Protein 4M1A (pdb70)

Radius of gyration: 20.23 Å; Cα contacts (8 Å, |Δi|>4): 320; chains: 2; bounding box: 62×67×31 Å

Foldseek 3Di:
DEKEKELDDPVLQVVLCVCPLVVLCVLVVHHSVVYDYDYDDDWDDDPHGGDSAAIEMEAEEADDDVSSVVVVVVSSQVSVVVPDPGDYHYYYHHDDQVDDDPRHTD/DEKEKELDDQVLQVVLCVCVLVVLCVLVVHHSVVYDYDYDDDFDADPHGGDSAAIEMEAEEADDDVSSVVVVVVSSQVSVVVPDPGDYHYYYDHDDQVDDDPRDTD

Solvent-accessible surface area: 12709 Å² total

Structure (mmCIF, N/CA/C/O backbone):
data_4M1A
#
_entry.id   4M1A
#
_cell.length_a   90.283
_cell.length_b   90.283
_cell.length_c   37.099
_cell.angle_alpha   90.00
_cell.angle_beta   90.00
_cell.angle_gamma   120.00
#
_symmetry.space_group_name_H-M   'P 3'
#
loop_
_entity.id
_entity.type
_entity.pdbx_description
1 polymer 'Hypothetical protein'
2 water water
#
loop_
_atom_site.group_PDB
_atom_site.id
_atom_site.type_symbol
_atom_site.label_atom_id
_atom_site.label_alt_id
_atom_site.label_comp_id
_atom_site.label_asym_id
_atom_site.label_entity_id
_atom_site.label_seq_id
_atom_site.pdbx_PDB_ins_code
_atom_site.Cartn_x
_atom_site.Cartn_y
_atom_site.Cartn_z
_atom_site.occupancy
_atom_site.B_iso_or_equiv
_atom_site.auth_seq_id
_atom_site.auth_comp_id
_atom_site.auth_asym_id
_atom_site.auth_atom_id
_atom_site.pdbx_PDB_model_num
ATOM 9 N N . PRO A 1 2 ? 7.437 13.249 2.452 1.00 26.46 2 PRO A N 1
ATOM 10 C CA . PRO A 1 2 ? 7.464 11.799 2.664 1.00 23.87 2 PRO A CA 1
ATOM 11 C C . PRO A 1 2 ? 7.146 11.363 4.088 1.00 18.42 2 PRO A C 1
ATOM 12 O O . PRO A 1 2 ? 7.401 12.083 5.042 1.00 19.43 2 PRO A O 1
ATOM 16 N N . HIS A 1 3 ? 6.626 10.170 4.180 1.00 17.01 3 HIS A N 1
ATOM 17 C CA . HIS A 1 3 ? 6.212 9.589 5.460 1.00 16.65 3 HIS A CA 1
ATOM 18 C C . HIS A 1 3 ? 6.955 8.316 5.742 1.00 16.51 3 HIS A C 1
ATOM 19 O O . HIS A 1 3 ? 6.839 7.350 4.984 1.00 20.74 3 HIS A O 1
ATOM 26 N N . ILE A 1 4 ? 7.772 8.312 6.798 1.00 15.77 4 ILE A N 1
ATOM 27 C CA . ILE A 1 4 ? 8.644 7.179 7.081 1.00 14.09 4 ILE A CA 1
ATOM 28 C C . ILE A 1 4 ? 8.014 6.487 8.296 1.00 14.70 4 ILE A C 1
ATOM 29 O O . ILE A 1 4 ? 7.699 7.172 9.332 1.00 16.77 4 ILE A O 1
ATOM 34 N N . ARG A 1 5 ? 7.864 5.149 8.236 1.00 14.17 5 ARG A N 1
ATOM 35 C CA . ARG A 1 5 ? 7.377 4.372 9.329 1.00 15.71 5 ARG A CA 1
ATOM 36 C C . ARG A 1 5 ? 8.276 3.262 9.677 1.00 14.97 5 ARG A C 1
ATOM 37 O O . ARG A 1 5 ? 8.719 2.530 8.791 1.00 15.75 5 ARG A O 1
ATOM 45 N N . VAL A 1 6 ? 8.522 3.099 10.974 1.00 14.60 6 VAL A N 1
ATOM 46 C CA . VAL A 1 6 ? 9.447 2.088 11.444 1.00 13.48 6 VAL A CA 1
ATOM 47 C C . VAL A 1 6 ? 8.729 1.142 12.391 1.00 16.19 6 VAL A C 1
ATOM 48 O O . VAL A 1 6 ? 8.093 1.571 13.353 1.00 16.32 6 VAL A O 1
ATOM 52 N N . ARG A 1 7 ? 8.907 -0.149 12.157 1.00 13.82 7 ARG A N 1
ATOM 53 C CA . ARG A 1 7 ? 8.432 -1.179 13.045 1.00 16.27 7 ARG A CA 1
ATOM 54 C C . ARG A 1 7 ? 9.522 -2.139 13.345 1.00 18.82 7 ARG A C 1
ATOM 55 O O . ARG A 1 7 ? 10.545 -2.199 12.638 1.00 18.97 7 ARG A O 1
ATOM 63 N N . GLY A 1 8 ? 9.356 -2.888 14.417 1.00 19.38 8 GLY A N 1
ATOM 64 C CA . GLY A 1 8 ? 10.390 -3.859 14.809 1.00 21.65 8 GLY A CA 1
ATOM 65 C C . GLY A 1 8 ? 11.512 -3.287 15.692 1.00 25.00 8 GLY A C 1
ATOM 66 O O . GLY A 1 8 ? 12.437 -3.996 16.044 1.00 28.62 8 GLY A O 1
ATOM 67 N N . ALA A 1 9 ? 11.531 -2.001 15.966 1.00 22.02 9 ALA A N 1
ATOM 68 C CA . ALA A 1 9 ? 12.587 -1.378 16.771 1.00 21.77 9 ALA A CA 1
ATOM 69 C C . ALA A 1 9 ? 11.963 -0.778 17.982 1.00 23.51 9 ALA A C 1
ATOM 70 O O . ALA A 1 9 ? 10.831 -0.349 17.959 1.00 19.69 9 ALA A O 1
ATOM 72 N N . GLU A 1 10 ? 12.765 -0.589 19.026 1.00 22.18 10 GLU A N 1
ATOM 73 C CA . GLU A 1 10 ? 12.322 0.147 20.226 1.00 24.43 10 GLU A CA 1
ATOM 74 C C . GLU A 1 10 ? 11.966 1.566 19.897 1.00 20.85 10 GLU A C 1
ATOM 75 O O . GLU A 1 10 ? 12.654 2.222 19.118 1.00 19.06 10 GLU A O 1
ATOM 81 N N . LYS A 1 11 ? 10.901 2.072 20.536 1.00 20.33 11 LYS A N 1
ATOM 82 C CA . LYS A 1 11 ? 10.390 3.406 20.318 1.00 20.92 11 LYS A CA 1
ATOM 83 C C . LYS A 1 11 ? 11.462 4.478 20.497 1.00 22.49 11 LYS A C 1
ATOM 84 O O . LYS A 1 11 ? 11.561 5.430 19.711 1.00 18.39 11 LYS A O 1
ATOM 90 N N . GLU A 1 12 ? 12.249 4.353 21.562 1.00 20.47 12 GLU A N 1
ATOM 91 C CA . GLU A 1 12 ? 13.294 5.366 21.772 1.00 19.77 12 GLU A CA 1
ATOM 92 C C . GLU A 1 12 ? 14.367 5.359 20.695 1.00 18.73 12 GLU A C 1
ATOM 93 O O . GLU A 1 12 ? 14.889 6.462 20.414 1.00 21.43 12 GLU A O 1
ATOM 99 N N . LYS A 1 13 ? 14.678 4.178 20.144 1.00 18.58 13 LYS A N 1
ATOM 100 C CA . LYS A 1 13 ? 15.641 4.023 18.993 1.00 20.49 13 LYS A CA 1
ATOM 101 C C . LYS A 1 13 ? 15.099 4.697 17.722 1.00 20.46 13 LYS A C 1
ATOM 102 O O . LYS A 1 13 ? 15.856 5.394 16.992 1.00 16.43 13 LYS A O 1
ATOM 108 N N . VAL A 1 14 ? 13.770 4.592 17.510 1.00 17.83 14 VAL A N 1
ATOM 109 C CA . VAL A 1 14 ? 13.137 5.322 16.399 1.00 17.77 14 VAL A CA 1
ATOM 110 C C . VAL A 1 14 ? 13.256 6.835 16.594 1.00 16.68 14 VAL A C 1
ATOM 111 O O . VAL A 1 14 ? 13.586 7.661 15.669 1.00 15.62 14 VAL A O 1
ATOM 115 N N . ARG A 1 15 ? 12.991 7.285 17.836 1.00 18.72 15 ARG A N 1
ATOM 116 C CA . ARG A 1 15 ? 13.172 8.706 18.134 1.00 18.37 15 ARG A CA 1
ATOM 117 C C . ARG A 1 15 ? 14.609 9.154 17.796 1.00 19.87 15 ARG A C 1
ATOM 118 O O . ARG A 1 15 ? 14.803 10.168 17.083 1.00 19.31 15 ARG A O 1
ATOM 126 N N . ASP A 1 16 ? 15.593 8.396 18.284 1.00 20.09 16 ASP A N 1
ATOM 127 C CA . ASP A 1 16 ? 17.000 8.756 18.025 1.00 24.74 16 ASP A CA 1
ATOM 128 C C . ASP A 1 16 ? 17.422 8.735 16.532 1.00 25.42 16 ASP A C 1
ATOM 129 O O . ASP A 1 16 ? 18.220 9.516 16.088 1.00 20.20 16 ASP A O 1
ATOM 134 N N . PHE A 1 17 ? 16.908 7.771 15.800 1.00 20.57 17 PHE A N 1
ATOM 135 C CA . PHE A 1 17 ? 17.075 7.651 14.363 1.00 21.15 17 PHE A CA 1
ATOM 136 C C . PHE A 1 17 ? 16.688 8.925 13.686 1.00 18.39 17 PHE A C 1
ATOM 137 O O . PHE A 1 17 ? 17.285 9.291 12.696 1.00 20.97 17 PHE A O 1
ATOM 145 N N . THR A 1 18 ? 15.692 9.635 14.191 1.00 17.63 18 THR A N 1
ATOM 146 C CA . THR A 1 18 ? 15.207 10.818 13.535 1.00 17.67 18 THR A CA 1
ATOM 147 C C . THR A 1 18 ? 16.083 12.098 13.759 1.00 17.41 18 THR A C 1
ATOM 148 O O . THR A 1 18 ? 15.886 13.075 13.087 1.00 19.97 18 THR A O 1
ATOM 152 N N . ALA A 1 19 ? 17.040 12.008 14.652 1.00 20.34 19 ALA A N 1
ATOM 153 C CA . ALA A 1 19 ? 17.896 13.224 14.942 1.00 20.54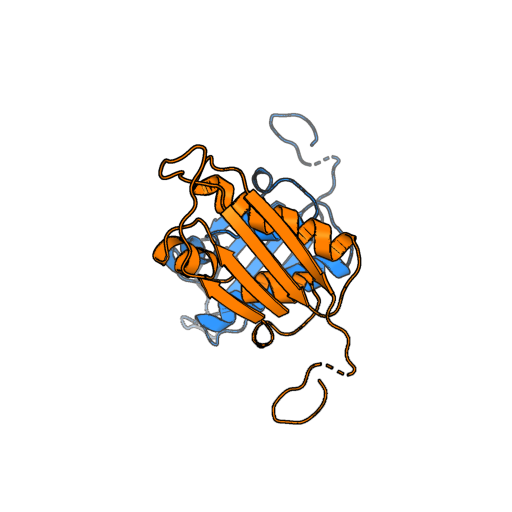 19 ALA A CA 1
ATOM 154 C C . ALA A 1 19 ? 18.632 13.583 13.669 1.00 18.84 19 ALA A C 1
ATOM 155 O O . ALA A 1 19 ? 19.410 12.786 13.159 1.00 19.98 19 ALA A O 1
ATOM 157 N N . GLY A 1 20 ? 18.380 14.779 13.172 1.00 20.52 20 GLY A N 1
ATOM 158 C CA . GLY A 1 20 ? 19.042 15.305 11.948 1.00 24.71 20 GLY A CA 1
ATOM 159 C C . GLY A 1 20 ? 18.539 14.711 10.636 1.00 22.95 20 GLY A C 1
ATOM 160 O O . GLY A 1 20 ? 19.026 15.069 9.546 1.00 20.57 20 GLY A O 1
ATOM 161 N N . LEU A 1 21 ? 17.586 13.757 10.730 1.00 18.14 21 LEU A N 1
ATOM 162 C CA . LEU A 1 21 ? 17.328 12.867 9.603 1.00 19.14 21 LEU A CA 1
ATOM 163 C C . LEU A 1 21 ? 16.605 13.590 8.489 1.00 18.04 21 LEU A C 1
ATOM 164 O O . LEU A 1 21 ? 16.906 13.369 7.298 1.00 18.38 21 LEU A O 1
ATOM 169 N N . ALA A 1 22 ? 15.692 14.464 8.825 1.00 21.22 22 ALA A N 1
ATOM 170 C CA . ALA A 1 22 ? 14.918 15.144 7.792 1.00 21.90 22 ALA A CA 1
ATOM 171 C C . ALA A 1 22 ? 15.811 16.093 6.982 1.00 25.21 22 ALA A C 1
ATOM 172 O O . ALA A 1 22 ? 15.556 16.270 5.826 1.00 20.44 22 ALA A O 1
ATOM 174 N N . ASP A 1 23 ? 16.824 16.724 7.625 1.00 24.89 23 ASP A N 1
ATOM 175 C CA . ASP A 1 23 ? 17.848 17.508 6.856 1.00 25.70 23 ASP A CA 1
ATOM 176 C C . ASP A 1 23 ? 18.500 16.656 5.823 1.00 22.17 23 ASP A C 1
ATOM 177 O O . ASP A 1 23 ? 18.614 17.031 4.650 1.00 21.26 23 ASP A O 1
ATOM 182 N N . GLU A 1 24 ? 19.035 15.505 6.221 1.00 21.07 24 GLU A N 1
ATOM 183 C CA . GLU A 1 24 ? 19.731 14.659 5.272 1.00 21.28 24 GLU A CA 1
ATOM 184 C C . GLU A 1 24 ? 18.829 14.158 4.205 1.00 21.80 24 GLU A C 1
ATOM 185 O O . GLU A 1 24 ? 19.133 14.105 3.008 1.00 20.50 24 GLU A O 1
ATOM 191 N N . LEU A 1 25 ? 17.607 13.798 4.630 1.00 19.90 25 LEU A N 1
ATOM 192 C CA . LEU A 1 25 ? 16.654 13.251 3.597 1.00 18.27 25 LEU A CA 1
ATOM 193 C C . LEU A 1 25 ? 16.220 14.298 2.582 1.00 16.50 25 LEU A C 1
ATOM 194 O O . LEU A 1 25 ? 16.102 13.977 1.383 1.00 19.89 25 LEU A O 1
ATOM 199 N N . GLY A 1 26 ? 15.965 15.477 3.075 1.00 18.76 26 GLY A N 1
ATOM 200 C CA . GLY A 1 26 ? 15.615 16.624 2.255 1.00 20.69 26 GLY A CA 1
ATOM 201 C C . GLY A 1 26 ? 16.674 16.918 1.214 1.00 20.18 26 GLY A C 1
ATOM 202 O O . GLY A 1 26 ? 16.370 17.243 0.037 1.00 20.69 26 GLY A O 1
ATOM 203 N N . ILE A 1 27 ? 17.937 16.774 1.621 1.00 24.04 27 ILE A N 1
ATOM 204 C CA . ILE A 1 27 ? 19.029 16.989 0.663 1.00 25.87 27 ILE A CA 1
ATOM 205 C C . ILE A 1 27 ? 19.043 15.906 -0.432 1.00 24.00 27 ILE A C 1
ATOM 206 O O . ILE A 1 27 ? 19.187 16.198 -1.641 1.00 25.65 27 ILE A O 1
ATOM 211 N N . ILE A 1 28 ? 18.914 14.631 -0.053 1.00 22.90 28 ILE A N 1
ATOM 212 C CA . ILE A 1 28 ? 18.933 13.526 -0.975 1.00 21.95 28 ILE A CA 1
ATOM 213 C C . ILE A 1 28 ? 17.687 13.580 -1.893 1.00 24.54 28 ILE A C 1
ATOM 214 O O . ILE A 1 28 ? 17.786 13.398 -3.100 1.00 26.30 28 ILE A O 1
ATOM 219 N N . ALA A 1 29 ? 16.512 13.798 -1.310 1.00 21.59 29 ALA A N 1
ATOM 220 C CA . ALA A 1 29 ? 15.255 13.820 -2.092 1.00 25.06 29 ALA A CA 1
ATOM 221 C C . ALA A 1 29 ? 14.977 15.150 -2.798 1.00 27.89 29 ALA A C 1
ATOM 222 O O . ALA A 1 29 ? 13.991 15.202 -3.584 1.00 31.29 29 ALA A O 1
ATOM 224 N N . GLU A 1 30 ? 15.795 16.176 -2.521 1.00 30.15 30 GLU A N 1
ATOM 225 C CA . GLU A 1 30 ? 15.611 17.556 -2.971 1.00 28.87 30 GLU A CA 1
ATOM 226 C C . GLU A 1 30 ? 14.251 18.144 -2.640 1.00 32.49 30 GLU A C 1
ATOM 227 O O . GLU A 1 30 ? 13.510 18.596 -3.515 1.00 29.17 30 GLU A O 1
ATOM 233 N N . CYS A 1 31 ? 13.928 18.146 -1.359 1.00 27.88 31 CYS A N 1
ATOM 234 C CA . CYS A 1 31 ? 12.739 18.795 -0.889 1.00 26.36 31 CYS A CA 1
ATOM 235 C C . CYS A 1 31 ? 12.954 19.291 0.504 1.00 24.58 31 CYS A C 1
ATOM 236 O O . CYS A 1 31 ? 13.935 18.923 1.156 1.00 28.97 31 CYS A O 1
ATOM 239 N N . PRO A 1 32 ? 12.059 20.137 1.001 1.00 25.24 32 PRO A N 1
ATOM 240 C CA . PRO A 1 32 ? 12.251 20.675 2.320 1.00 26.51 32 PRO A CA 1
ATOM 241 C C . PRO A 1 32 ? 12.263 19.601 3.435 1.00 26.22 32 PRO A C 1
ATOM 242 O O . PRO A 1 32 ? 11.473 18.655 3.331 1.00 24.95 32 PRO A O 1
ATOM 246 N N . ALA A 1 33 ? 13.104 19.773 4.469 1.00 24.31 33 ALA A N 1
ATOM 247 C CA . ALA A 1 33 ? 13.172 18.875 5.639 1.00 25.06 33 ALA A CA 1
ATOM 248 C C . ALA A 1 33 ? 11.793 18.760 6.310 1.00 27.54 33 ALA A C 1
ATOM 249 O O . ALA A 1 33 ? 11.364 17.673 6.702 1.00 20.67 33 ALA A O 1
ATOM 251 N N . ASP A 1 34 ? 11.063 19.856 6.319 1.00 24.73 34 ASP A N 1
ATOM 252 C CA . ASP A 1 34 ? 9.682 19.890 6.931 1.00 30.78 34 ASP A CA 1
ATOM 253 C C . ASP A 1 34 ? 8.663 19.038 6.237 1.00 26.10 34 ASP A C 1
ATOM 254 O O . ASP A 1 34 ? 7.608 18.835 6.763 1.00 26.20 34 ASP A O 1
ATOM 259 N N . TRP A 1 35 ? 8.950 18.534 5.046 1.00 23.68 35 TRP A N 1
ATOM 260 C CA . TRP A 1 35 ? 7.982 17.661 4.392 1.00 22.27 35 TRP A CA 1
ATOM 261 C C . TRP A 1 35 ? 8.043 16.200 4.906 1.00 24.48 35 TRP A C 1
ATOM 262 O O . TRP A 1 35 ? 7.276 15.377 4.452 1.00 22.24 35 TRP A O 1
ATOM 273 N N . PHE A 1 36 ? 8.956 15.892 5.809 1.00 21.09 36 PHE A N 1
ATOM 274 C CA . PHE A 1 36 ? 9.121 14.519 6.302 1.00 19.18 36 PHE A CA 1
ATOM 275 C C . PHE A 1 36 ? 8.397 14.327 7.587 1.00 20.51 36 PHE A C 1
ATOM 276 O O . PHE A 1 36 ? 8.481 15.203 8.484 1.00 19.42 36 PHE A O 1
ATOM 284 N N . THR A 1 37 ? 7.684 13.169 7.746 1.00 16.49 37 THR A N 1
ATOM 285 C CA . THR A 1 37 ? 7.202 12.711 9.033 1.00 17.13 37 THR A CA 1
ATOM 286 C C . THR A 1 37 ? 7.833 11.330 9.315 1.00 15.38 37 THR A C 1
ATOM 287 O O . THR A 1 37 ? 8.239 10.600 8.386 1.00 16.57 37 THR A O 1
ATOM 291 N N . PHE A 1 38 ? 7.945 11.010 10.592 1.00 14.32 38 PHE A N 1
ATOM 292 C CA . PHE A 1 38 ? 8.529 9.771 11.073 1.00 15.10 38 PHE A CA 1
ATOM 293 C C . PHE A 1 38 ? 7.633 9.208 12.150 1.00 15.20 38 PHE A C 1
ATOM 294 O O . PHE A 1 38 ? 7.243 9.958 13.106 1.00 16.16 38 PHE A O 1
ATOM 302 N N . GLU A 1 39 ? 7.386 7.911 12.061 1.00 15.48 39 GLU A N 1
ATOM 303 C CA . GLU A 1 39 ? 6.610 7.211 13.103 1.00 17.06 39 GLU A CA 1
ATOM 304 C C . GLU A 1 39 ? 7.248 5.947 13.550 1.00 17.04 39 GLU A C 1
ATOM 305 O O . GLU A 1 39 ? 7.796 5.179 12.738 1.00 19.23 39 GLU A O 1
ATOM 311 N N . TYR A 1 40 ? 7.126 5.666 14.821 1.00 16.82 40 TYR A N 1
ATOM 312 C CA . TYR A 1 40 ? 7.201 4.334 15.375 1.00 15.99 40 TYR A CA 1
ATOM 313 C C . TYR A 1 40 ? 5.795 3.712 15.235 1.00 15.10 40 TYR A C 1
ATOM 314 O O . TYR A 1 40 ? 4.810 4.354 15.628 1.00 17.40 40 TYR A O 1
ATOM 323 N N . VAL A 1 41 ? 5.714 2.507 14.715 1.00 15.68 41 VAL A N 1
ATOM 324 C CA . VAL A 1 41 ? 4.438 1.782 14.574 1.00 15.65 41 VAL A CA 1
ATOM 325 C C . VAL A 1 41 ? 4.430 0.646 15.616 1.00 15.13 41 VAL A C 1
ATOM 326 O O . VAL A 1 41 ? 5.365 -0.130 15.659 1.00 16.77 41 VAL A O 1
ATOM 330 N N . GLU A 1 42 ? 3.390 0.579 16.424 1.00 15.09 42 GLU A N 1
ATOM 331 C CA . GLU A 1 42 ? 3.278 -0.393 17.487 1.00 17.51 42 GLU A CA 1
ATOM 332 C C . GLU A 1 42 ? 2.774 -1.716 16.901 1.00 16.17 42 GLU A C 1
ATOM 333 O O . GLU A 1 42 ? 1.588 -1.887 16.469 1.00 15.47 42 GLU A O 1
ATOM 339 N N . THR A 1 43 ? 3.714 -2.626 16.869 1.00 17.21 43 THR A N 1
ATOM 340 C CA . THR A 1 43 ? 3.458 -3.998 16.387 1.00 17.92 43 THR A CA 1
ATOM 341 C C . THR A 1 43 ? 4.285 -4.988 17.178 1.00 17.88 43 THR A C 1
ATOM 342 O O . THR A 1 43 ? 5.266 -4.621 17.850 1.00 16.74 43 THR A O 1
ATOM 346 N N . THR A 1 44 ? 3.879 -6.239 17.100 1.00 15.34 44 THR A N 1
ATOM 347 C CA . THR A 1 44 ? 4.626 -7.375 17.714 1.00 17.69 44 THR A CA 1
ATOM 348 C C . THR A 1 44 ? 4.859 -8.465 16.686 1.00 16.77 44 THR A C 1
ATOM 349 O O . THR A 1 44 ? 3.890 -8.907 16.107 1.00 16.64 44 THR A O 1
ATOM 353 N N . PHE A 1 45 ? 6.124 -8.899 16.537 1.00 16.92 45 PHE A N 1
ATOM 354 C CA . PHE A 1 45 ? 6.504 -9.959 15.607 1.00 17.33 45 PHE A CA 1
ATOM 355 C C . PHE A 1 45 ? 6.364 -11.319 16.292 1.00 17.65 45 PHE A C 1
ATOM 356 O O . PHE A 1 45 ? 6.728 -11.481 17.531 1.00 18.05 45 PHE A O 1
ATOM 364 N N . PHE A 1 46 ? 5.899 -12.306 15.522 1.00 17.74 46 PHE A N 1
ATOM 365 C CA . PHE A 1 46 ? 5.826 -13.697 16.014 1.00 18.09 46 PHE A CA 1
ATOM 366 C C . PHE A 1 46 ? 6.345 -14.598 14.918 1.00 20.06 46 PHE A C 1
ATOM 367 O O . PHE A 1 46 ? 6.222 -14.304 13.729 1.00 20.13 46 PHE A O 1
ATOM 375 N N . PHE A 1 47 ? 6.840 -15.773 15.332 1.00 19.34 47 PHE A N 1
ATOM 376 C CA . PHE A 1 47 ? 7.337 -16.752 14.355 1.00 19.07 47 PHE A CA 1
ATOM 377 C C . PHE A 1 47 ? 7.215 -18.123 14.960 1.00 21.39 47 PHE A C 1
ATOM 378 O O . PHE A 1 47 ? 7.605 -18.305 16.099 1.00 20.24 47 PHE A O 1
ATOM 386 N N . ASP A 1 48 ? 6.548 -19.017 14.241 1.00 24.18 48 ASP A N 1
ATOM 387 C CA . ASP A 1 48 ? 6.345 -20.446 14.724 1.00 23.13 48 ASP A CA 1
ATOM 388 C C . ASP A 1 48 ? 5.800 -20.543 16.121 1.00 27.09 48 ASP A C 1
ATOM 389 O O . ASP A 1 48 ? 6.282 -21.367 16.928 1.00 31.33 48 ASP A O 1
ATOM 394 N N . GLY A 1 49 ? 4.799 -19.723 16.451 1.00 22.11 49 GLY A N 1
ATOM 395 C CA . GLY A 1 49 ? 4.125 -19.804 17.715 1.00 27.39 49 GLY A CA 1
ATOM 396 C C . GLY A 1 49 ? 4.801 -19.103 18.922 1.00 26.54 49 GLY A C 1
ATOM 397 O O . GLY A 1 49 ? 4.325 -19.222 20.042 1.00 24.10 49 GLY A O 1
ATOM 398 N N . LYS A 1 50 ? 5.871 -18.400 18.679 1.00 24.15 50 LYS A N 1
ATOM 399 C CA . LYS A 1 50 ? 6.609 -17.689 19.688 1.00 27.44 50 LYS A CA 1
ATOM 400 C C . LYS A 1 50 ? 6.847 -16.211 19.289 1.00 25.79 50 LYS A C 1
ATOM 401 O O . LYS A 1 50 ? 6.948 -15.831 18.129 1.00 25.26 50 LYS A O 1
ATOM 407 N N . GLU A 1 51 ? 7.078 -15.420 20.316 1.00 28.48 51 GLU A N 1
ATOM 408 C CA . GLU A 1 51 ? 7.614 -14.086 20.157 1.00 35.49 51 GLU A CA 1
ATOM 409 C C . GLU A 1 51 ? 8.918 -14.089 19.407 1.00 36.80 51 GLU A C 1
ATOM 410 O O . GLU A 1 51 ? 9.773 -14.918 19.629 1.00 34.20 51 GLU A O 1
ATOM 416 N N . ASP A 1 52 ? 9.052 -13.184 18.445 1.00 30.40 52 ASP A N 1
ATOM 417 C CA . ASP A 1 52 ? 10.221 -13.109 17.628 1.00 30.67 52 ASP A CA 1
ATOM 418 C C . ASP A 1 52 ? 10.725 -11.686 17.646 1.00 30.76 52 ASP A C 1
ATOM 419 O O . ASP A 1 52 ? 9.968 -10.750 17.809 1.00 29.94 52 ASP A O 1
ATOM 424 N N . ASP A 1 53 ? 12.023 -11.533 17.503 1.00 30.64 53 ASP A N 1
ATOM 425 C CA . ASP A 1 53 ? 12.681 -10.248 17.443 1.00 37.82 53 ASP A CA 1
ATOM 426 C C . ASP A 1 53 ? 12.326 -9.546 16.102 1.00 39.86 53 ASP A C 1
ATOM 427 O O . ASP A 1 53 ? 12.456 -8.315 15.958 1.00 45.74 53 ASP A O 1
ATOM 432 N N . GLY A 1 54 ? 11.833 -10.328 15.126 1.00 38.18 54 GLY A N 1
ATOM 433 C CA . GLY A 1 54 ? 11.431 -9.799 13.835 1.00 38.18 54 GLY A CA 1
ATOM 434 C C . GLY A 1 54 ? 12.672 -9.155 13.169 1.00 46.54 54 GLY A C 1
ATOM 435 O O . GLY A 1 54 ? 13.828 -9.640 13.311 1.00 46.39 54 GLY A O 1
ATOM 436 N N . LEU A 1 55 ? 12.456 -8.033 12.480 1.00 37.41 55 LEU A N 1
ATOM 437 C CA . LEU A 1 55 ? 13.565 -7.330 11.868 1.00 30.12 55 LEU A CA 1
ATOM 438 C C . LEU A 1 55 ? 13.265 -5.854 12.067 1.00 28.96 55 LEU A C 1
ATOM 439 O O . LEU A 1 55 ? 12.217 -5.550 12.589 1.00 28.80 55 LEU A O 1
ATOM 444 N N . VAL A 1 56 ? 14.086 -4.944 11.565 1.00 20.18 56 VAL A N 1
ATOM 445 C CA . VAL A 1 56 ? 13.709 -3.523 11.534 1.00 18.34 56 VAL A CA 1
ATOM 446 C C . VAL A 1 56 ? 13.123 -3.324 10.132 1.00 17.40 56 VAL A C 1
ATOM 447 O O . VAL A 1 56 ? 13.772 -3.661 9.129 1.00 20.78 56 VAL A O 1
ATOM 451 N N . PHE A 1 57 ? 11.841 -2.984 10.077 1.00 18.09 57 PHE A N 1
ATOM 452 C CA . PHE A 1 57 ? 11.119 -2.832 8.806 1.00 17.43 57 PHE A CA 1
ATOM 453 C C . PHE A 1 57 ? 10.649 -1.374 8.635 1.00 15.43 57 PHE A C 1
ATOM 454 O O . PHE A 1 57 ? 9.896 -0.849 9.464 1.00 16.83 57 PHE A O 1
ATOM 462 N N . ILE A 1 58 ? 11.116 -0.739 7.562 1.00 14.37 58 ILE A N 1
ATOM 463 C CA . ILE A 1 58 ? 10.922 0.639 7.303 1.00 14.53 58 ILE A CA 1
ATOM 464 C C . ILE A 1 58 ? 10.150 0.830 6.034 1.00 15.47 58 ILE A C 1
ATOM 465 O O . ILE A 1 58 ? 10.526 0.276 4.957 1.00 16.69 58 ILE A O 1
ATOM 470 N N . GLU A 1 59 ? 9.033 1.572 6.143 1.00 14.65 59 GLU A N 1
ATOM 471 C CA . GLU A 1 59 ? 8.248 1.954 4.953 1.00 15.67 59 GLU A CA 1
ATOM 472 C C . GLU A 1 59 ? 8.488 3.418 4.668 1.00 15.72 59 GLU A C 1
ATOM 473 O O . GLU A 1 59 ? 8.540 4.223 5.613 1.00 16.37 59 GLU A O 1
ATOM 479 N N . VAL A 1 60 ? 8.659 3.785 3.397 1.00 14.51 60 VAL A N 1
ATOM 480 C CA . VAL A 1 60 ? 8.787 5.158 2.973 1.00 15.87 60 VAL A CA 1
ATOM 481 C C . VAL A 1 60 ? 7.621 5.406 2.013 1.00 16.46 60 VAL A C 1
ATOM 482 O O . VAL A 1 60 ? 7.594 4.847 0.898 1.00 19.06 60 VAL A O 1
ATOM 486 N N . LEU A 1 61 ? 6.709 6.247 2.419 1.00 15.60 61 LEU A N 1
ATOM 487 C CA . LEU A 1 61 ? 5.590 6.682 1.547 1.00 17.01 61 LEU A CA 1
ATOM 488 C C . LEU A 1 61 ? 5.936 8.009 0.951 1.00 18.27 61 LEU A C 1
ATOM 489 O O . LEU A 1 61 ? 6.102 9.016 1.664 1.00 18.87 61 LEU A O 1
ATOM 494 N N . TRP A 1 62 ? 6.052 8.066 -0.395 1.00 19.15 62 TRP A N 1
ATOM 495 C CA . TRP A 1 62 ? 6.458 9.296 -1.040 1.00 20.53 62 TRP A CA 1
ATOM 496 C C . TRP A 1 62 ? 5.999 9.359 -2.488 1.00 21.55 62 TRP A C 1
ATOM 497 O O . TRP A 1 62 ? 5.564 8.323 -3.062 1.00 22.64 62 TRP A O 1
ATOM 508 N N . PHE A 1 63 ? 6.107 10.552 -3.054 1.00 24.87 63 PHE A N 1
ATOM 509 C CA . PHE A 1 63 ? 6.036 10.724 -4.520 1.00 26.83 63 PHE A CA 1
ATOM 510 C C . PHE A 1 63 ? 7.379 10.177 -5.063 1.00 28.35 63 PHE A C 1
ATOM 511 O O . PHE A 1 63 ? 8.448 10.607 -4.659 1.00 26.68 63 PHE A O 1
ATOM 519 N N . ASP A 1 64 ? 7.290 9.205 -5.944 1.00 28.51 64 ASP A N 1
ATOM 520 C CA . ASP A 1 64 ? 8.464 8.423 -6.265 1.00 35.45 64 ASP A CA 1
ATOM 521 C C . ASP A 1 64 ? 9.509 9.280 -6.916 1.00 39.40 64 ASP A C 1
ATOM 522 O O . ASP A 1 64 ? 9.197 10.247 -7.587 1.00 32.08 64 ASP A O 1
ATOM 527 N N . ARG A 1 65 ? 10.741 8.918 -6.653 1.00 39.93 65 ARG A N 1
ATOM 528 C CA . ARG A 1 65 ? 11.901 9.567 -7.222 1.00 46.77 65 ARG A CA 1
ATOM 529 C C . ARG A 1 65 ? 12.717 8.467 -7.839 1.00 37.91 65 ARG A C 1
ATOM 530 O O . ARG A 1 65 ? 12.375 7.291 -7.735 1.00 51.22 65 ARG A O 1
ATOM 538 N N . ASP A 1 66 ? 13.804 8.810 -8.452 1.00 37.71 66 ASP A N 1
ATOM 539 C CA . ASP A 1 66 ? 14.492 7.809 -9.159 1.00 37.65 66 ASP A CA 1
ATOM 540 C C . ASP A 1 66 ? 15.202 6.949 -8.188 1.00 36.34 66 ASP A C 1
ATOM 541 O O . ASP A 1 66 ? 15.209 7.254 -6.944 1.00 29.41 66 ASP A O 1
ATOM 546 N N . SER A 1 67 ? 15.752 5.891 -8.768 1.00 26.35 67 SER A N 1
ATOM 547 C CA . SER A 1 67 ? 16.414 4.860 -8.091 1.00 28.22 67 SER A CA 1
ATOM 548 C C . SER A 1 67 ? 17.634 5.449 -7.376 1.00 25.75 67 SER A C 1
ATOM 549 O O . SER A 1 67 ? 18.070 4.866 -6.418 1.00 26.03 67 SER A O 1
ATOM 552 N N . GLU A 1 68 ? 18.230 6.535 -7.893 1.00 28.86 68 GLU A N 1
ATOM 553 C CA . GLU A 1 68 ? 19.476 7.010 -7.257 1.00 27.88 68 GLU A CA 1
ATOM 554 C C . GLU A 1 68 ? 19.097 7.546 -5.853 1.00 26.75 68 GLU A C 1
ATOM 555 O O . GLU A 1 68 ? 19.816 7.221 -4.891 1.00 22.50 68 GLU A O 1
ATOM 561 N N . ALA A 1 69 ? 18.010 8.338 -5.763 1.00 22.96 69 ALA A N 1
ATOM 562 C CA . ALA A 1 69 ? 17.576 8.854 -4.469 1.00 26.46 69 ALA A CA 1
ATOM 563 C C . ALA A 1 69 ? 17.167 7.684 -3.531 1.00 25.43 69 ALA A C 1
ATOM 564 O O . ALA A 1 69 ? 17.441 7.690 -2.337 1.00 21.49 69 ALA A O 1
ATOM 566 N N . ARG A 1 70 ? 16.494 6.697 -4.086 1.00 22.60 70 ARG A N 1
ATOM 567 C CA . ARG A 1 70 ? 16.010 5.546 -3.377 1.00 22.58 70 ARG A CA 1
ATOM 568 C C . ARG A 1 70 ? 17.104 4.699 -2.848 1.00 24.61 70 ARG A C 1
ATOM 569 O O . ARG A 1 70 ? 17.100 4.313 -1.650 1.00 21.34 70 ARG A O 1
ATOM 577 N N . ASP A 1 71 ? 18.106 4.409 -3.689 1.00 21.47 71 ASP A N 1
ATOM 578 C CA . ASP A 1 71 ? 19.220 3.677 -3.287 1.00 21.21 71 ASP A CA 1
ATOM 579 C C . ASP A 1 71 ? 19.993 4.415 -2.121 1.00 17.29 71 ASP A C 1
ATOM 580 O O . ASP A 1 71 ? 20.462 3.742 -1.186 1.00 19.85 71 ASP A O 1
ATOM 585 N N . LYS A 1 72 ? 20.106 5.708 -2.209 1.00 17.00 72 LYS A N 1
ATOM 586 C CA . LYS A 1 72 ? 20.894 6.492 -1.212 1.00 18.12 72 LYS A CA 1
ATOM 587 C C . LYS A 1 72 ? 20.140 6.488 0.119 1.00 20.26 72 LYS A C 1
ATOM 588 O O . LYS A 1 72 ? 20.759 6.348 1.182 1.00 18.14 72 LYS A O 1
ATOM 594 N N . ILE A 1 73 ? 18.821 6.624 0.068 1.00 18.00 73 ILE A N 1
ATOM 595 C CA . ILE A 1 73 ? 18.010 6.545 1.315 1.00 18.80 73 ILE A CA 1
ATOM 596 C C . ILE A 1 73 ? 18.089 5.200 1.914 1.00 16.91 73 ILE A C 1
ATOM 597 O O . ILE A 1 73 ? 18.306 5.052 3.131 1.00 16.93 73 ILE A O 1
ATOM 602 N N . ALA A 1 74 ? 17.979 4.148 1.097 1.00 17.51 74 ALA A N 1
ATOM 603 C CA . ALA A 1 74 ? 18.175 2.844 1.627 1.00 17.53 74 ALA A CA 1
ATOM 604 C C . ALA A 1 74 ? 19.544 2.624 2.299 1.00 21.24 74 ALA A C 1
ATOM 605 O O . ALA A 1 74 ? 19.645 1.940 3.340 1.00 20.33 74 ALA A O 1
ATOM 607 N N . ALA A 1 75 ? 20.606 3.111 1.650 1.00 20.65 75 ALA A N 1
ATOM 608 C CA . ALA A 1 75 ? 21.952 2.941 2.222 1.00 22.60 75 ALA A CA 1
ATOM 609 C C . ALA A 1 75 ? 22.064 3.665 3.562 1.00 17.82 75 ALA A C 1
ATOM 610 O O . ALA A 1 75 ? 22.605 3.125 4.518 1.00 19.14 75 ALA A O 1
ATOM 612 N N . LEU A 1 76 ? 21.550 4.875 3.616 1.00 17.30 76 LEU A N 1
ATOM 613 C CA . LEU A 1 76 ?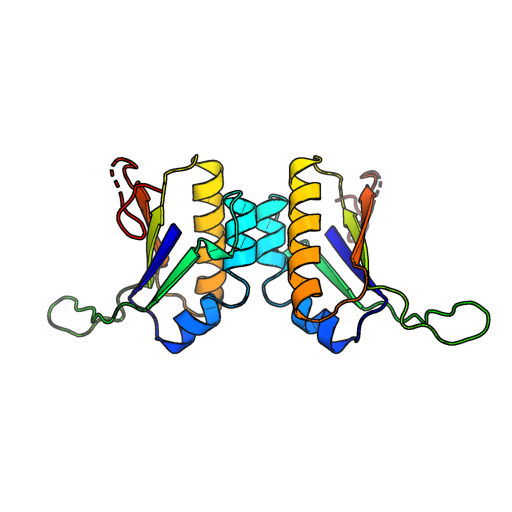 21.595 5.736 4.799 1.00 17.98 76 LEU A CA 1
ATOM 614 C C . LEU A 1 76 ? 20.858 5.045 5.969 1.00 20.42 76 LEU A C 1
ATOM 615 O O . LEU A 1 76 ? 21.374 4.899 7.061 1.00 19.05 76 LEU A O 1
ATOM 620 N N . PHE A 1 77 ? 19.642 4.587 5.680 1.00 18.15 77 PHE A N 1
ATOM 621 C CA . PHE A 1 77 ? 18.853 3.948 6.730 1.00 18.12 77 PHE A CA 1
ATOM 622 C C . PHE A 1 77 ? 19.528 2.696 7.238 1.00 16.57 77 PHE A C 1
ATOM 623 O O . PHE A 1 77 ? 19.553 2.451 8.471 1.00 18.22 77 PHE A O 1
ATOM 631 N N . THR A 1 78 ? 20.103 1.897 6.351 1.00 17.37 78 THR A N 1
ATOM 632 C CA . THR A 1 78 ? 20.710 0.660 6.689 1.00 18.69 78 THR A CA 1
ATOM 633 C C . THR A 1 78 ? 21.940 0.884 7.528 1.00 19.54 78 THR A C 1
ATOM 634 O O . THR A 1 78 ? 22.082 0.278 8.570 1.00 19.24 78 THR A O 1
ATOM 638 N N . GLU A 1 79 ? 22.753 1.817 7.094 1.00 21.49 79 GLU A N 1
ATOM 639 C CA . GLU A 1 79 ? 23.982 2.192 7.857 1.00 22.52 79 GLU A CA 1
ATOM 640 C C . GLU A 1 79 ? 23.677 2.694 9.258 1.00 21.45 79 GLU A C 1
ATOM 641 O O . GLU A 1 79 ? 24.341 2.272 10.219 1.00 22.97 79 GLU A O 1
ATOM 647 N N . ARG A 1 80 ? 22.682 3.544 9.414 1.00 19.37 80 ARG A N 1
ATOM 648 C CA . ARG A 1 80 ? 22.288 4.051 10.689 1.00 18.94 80 ARG A CA 1
ATOM 649 C C . ARG A 1 80 ? 21.780 2.962 11.635 1.00 25.56 80 ARG A C 1
ATOM 650 O O . ARG A 1 80 ? 22.221 2.891 12.819 1.00 22.08 80 ARG A O 1
ATOM 658 N N . TRP A 1 81 ? 20.859 2.085 11.154 1.00 20.10 81 TRP A N 1
ATOM 659 C CA . TRP A 1 81 ? 20.363 0.995 12.014 1.00 20.44 81 TRP A CA 1
ATOM 660 C C . TRP A 1 81 ? 21.423 -0.060 12.348 1.00 20.21 81 TRP A C 1
ATOM 661 O O . TRP A 1 81 ? 21.466 -0.570 13.484 1.00 23.65 81 TRP A O 1
ATOM 672 N N . LYS A 1 82 ? 22.322 -0.336 11.424 1.00 24.03 82 LYS A N 1
ATOM 673 C CA . LYS A 1 82 ? 23.369 -1.322 11.658 1.00 26.36 82 LYS A CA 1
ATOM 674 C C . LYS A 1 82 ? 24.348 -0.935 12.742 1.00 30.35 82 LYS A C 1
ATOM 675 O O . LYS A 1 82 ? 25.007 -1.814 13.311 1.00 32.83 82 LYS A O 1
ATOM 681 N N . LYS A 1 83 ? 24.375 0.327 13.092 1.00 24.18 83 LYS A N 1
ATOM 682 C CA . LYS A 1 83 ? 25.158 0.797 14.236 1.00 31.44 83 LYS A CA 1
ATOM 683 C C . LYS A 1 83 ? 24.629 0.315 15.568 1.00 41.15 83 LYS A C 1
ATOM 684 O O . LYS A 1 83 ? 25.442 0.144 16.491 1.00 34.51 83 LYS A O 1
ATOM 690 N N . ILE A 1 84 ? 23.292 0.104 15.642 1.00 37.63 84 ILE A N 1
ATOM 691 C CA . ILE A 1 84 ? 22.522 -0.286 16.874 1.00 44.82 84 ILE A CA 1
ATOM 692 C C . ILE A 1 84 ? 22.129 -1.781 16.925 1.00 42.93 84 ILE A C 1
ATOM 693 O O . ILE A 1 84 ? 22.000 -2.366 18.001 1.00 42.20 84 ILE A O 1
ATOM 698 N N . THR A 1 85 ? 21.930 -2.435 15.780 1.00 36.33 85 THR A N 1
ATOM 699 C CA . THR A 1 85 ? 21.353 -3.785 15.816 1.00 32.41 85 THR A CA 1
ATOM 700 C C . THR A 1 85 ? 22.011 -4.591 14.764 1.00 36.06 85 THR A C 1
ATOM 701 O O . THR A 1 85 ? 22.503 -4.036 13.750 1.00 33.83 85 THR A O 1
ATOM 705 N N . ASP A 1 86 ? 22.012 -5.913 14.974 1.00 31.75 86 ASP A N 1
ATOM 706 C CA . ASP A 1 86 ? 22.401 -6.847 13.918 1.00 38.02 86 ASP A CA 1
ATOM 707 C C . ASP A 1 86 ? 21.158 -7.443 13.288 1.00 33.05 86 ASP A C 1
ATOM 708 O O . ASP A 1 86 ? 21.258 -8.266 12.405 1.00 35.73 86 ASP A O 1
ATOM 713 N N . LYS A 1 87 ? 19.985 -7.027 13.732 1.00 33.36 87 LYS A N 1
ATOM 714 C CA . LYS A 1 87 ? 18.760 -7.429 12.993 1.00 31.19 87 LYS A CA 1
ATOM 715 C C . LYS A 1 87 ? 18.820 -7.025 11.527 1.00 26.77 87 LYS A C 1
ATOM 716 O O . LYS A 1 87 ? 19.406 -5.999 11.196 1.00 27.76 87 LYS A O 1
ATOM 722 N N . ILE A 1 88 ? 18.132 -7.771 10.672 1.00 23.33 88 ILE A N 1
ATOM 723 C CA . ILE A 1 88 ? 17.993 -7.446 9.277 1.00 24.40 88 ILE A CA 1
ATOM 724 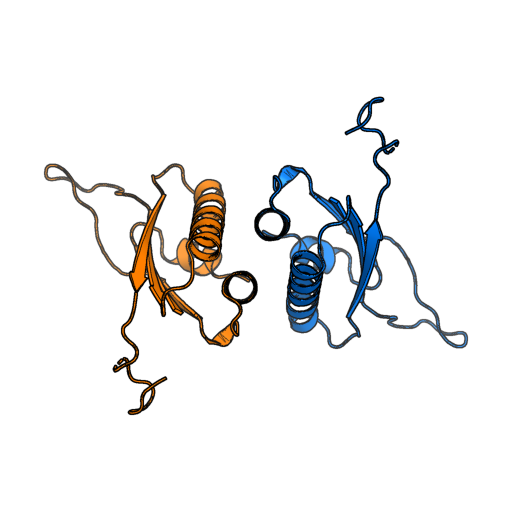C C . ILE A 1 88 ? 17.239 -6.063 9.218 1.00 24.84 88 ILE A C 1
ATOM 725 O O . ILE A 1 88 ? 16.358 -5.772 10.064 1.00 22.74 88 ILE A O 1
ATOM 730 N N . VAL A 1 89 ? 17.667 -5.209 8.296 1.00 20.80 89 VAL A N 1
ATOM 731 C CA . VAL A 1 89 ? 17.003 -3.942 8.055 1.00 22.34 89 VAL A CA 1
ATOM 732 C C . VAL A 1 89 ? 16.354 -4.028 6.696 1.00 21.46 89 VAL A C 1
ATOM 733 O O . VAL A 1 89 ? 17.045 -4.235 5.681 1.00 20.60 89 VAL A O 1
ATOM 737 N N . THR A 1 90 ? 15.023 -3.996 6.671 1.00 18.19 90 THR A N 1
ATOM 738 C CA . THR A 1 90 ? 14.246 -4.092 5.434 1.00 18.80 90 THR A CA 1
ATOM 739 C C . THR A 1 90 ? 13.528 -2.780 5.165 1.00 17.82 90 THR A C 1
ATOM 740 O O . THR A 1 90 ? 13.001 -2.156 6.117 1.00 17.68 90 THR A O 1
ATOM 744 N N . ILE A 1 91 ? 13.578 -2.304 3.904 1.00 17.54 91 ILE A N 1
ATOM 745 C CA . ILE A 1 91 ? 13.038 -1.027 3.509 1.00 16.55 91 ILE A CA 1
ATOM 746 C C . ILE A 1 91 ? 12.168 -1.159 2.277 1.00 18.10 91 ILE A C 1
ATOM 747 O O . ILE A 1 91 ? 12.607 -1.798 1.279 1.00 17.88 91 ILE A O 1
ATOM 752 N N . VAL A 1 92 ? 10.919 -0.681 2.350 1.00 16.58 92 VAL A N 1
ATOM 753 C CA . VAL A 1 92 ? 10.054 -0.710 1.216 1.00 19.49 92 VAL A CA 1
ATOM 754 C C . VAL A 1 92 ? 9.640 0.693 0.854 1.00 18.31 92 VAL A C 1
ATOM 755 O O . VAL A 1 92 ? 9.178 1.431 1.721 1.00 20.74 92 VAL A O 1
ATOM 759 N N . PHE A 1 93 ? 9.755 1.067 -0.415 1.00 18.19 93 PHE A N 1
ATOM 760 C CA . PHE A 1 93 ? 9.276 2.352 -0.876 1.00 15.51 93 PHE A CA 1
ATOM 761 C C . PHE A 1 93 ? 7.869 2.172 -1.509 1.00 19.19 93 PHE A C 1
ATOM 762 O O . PHE A 1 93 ? 7.690 1.289 -2.353 1.00 20.50 93 PHE A O 1
ATOM 770 N N . ASN A 1 94 ? 6.941 3.045 -1.126 1.00 18.73 94 ASN A N 1
ATOM 771 C CA . ASN A 1 94 ? 5.508 2.994 -1.589 1.00 22.46 94 ASN A CA 1
ATOM 772 C C . ASN A 1 94 ? 5.195 4.309 -2.295 1.00 20.99 94 ASN A C 1
ATOM 773 O O . ASN A 1 94 ? 5.162 5.353 -1.687 1.00 21.79 94 ASN A O 1
ATOM 778 N N . PRO A 1 95 ? 5.018 4.275 -3.612 1.00 24.19 95 PRO A N 1
ATOM 779 C CA . PRO A 1 95 ? 4.806 5.475 -4.421 1.00 25.71 95 PRO A CA 1
ATOM 780 C C . PRO A 1 95 ? 3.354 5.924 -4.199 1.00 29.07 95 PRO A C 1
ATOM 781 O O . PRO A 1 95 ? 2.454 5.105 -4.223 1.00 34.52 95 PRO A O 1
ATOM 785 N N . LEU A 1 96 ? 3.195 7.186 -3.936 1.00 25.87 96 LEU A N 1
ATOM 78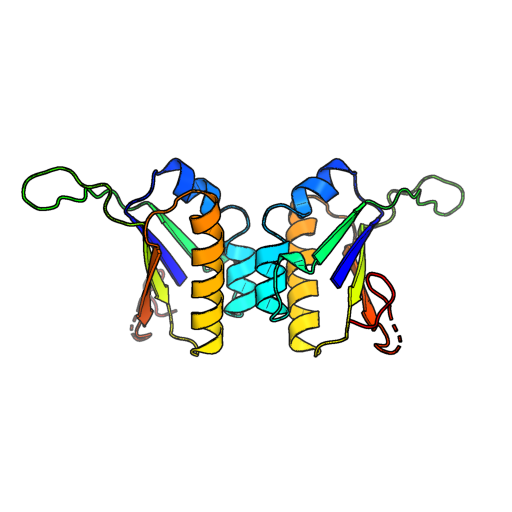6 C CA . LEU A 1 96 ? 1.903 7.807 -3.737 1.00 31.57 96 LEU A CA 1
ATOM 787 C C . LEU A 1 96 ? 1.483 8.327 -5.071 1.00 27.42 96 LEU A C 1
ATOM 788 O O . LEU A 1 96 ? 2.288 8.726 -5.851 1.00 30.99 96 LEU A O 1
ATOM 793 N N . ILE A 1 97 ? 0.188 8.430 -5.258 1.00 28.83 97 ILE A N 1
ATOM 794 C CA . ILE A 1 97 ? -0.399 8.937 -6.473 1.00 25.96 97 ILE A CA 1
ATOM 795 C C . ILE A 1 97 ? -0.966 10.310 -6.151 1.00 27.65 97 ILE A C 1
ATOM 796 O O . ILE A 1 97 ? -1.788 10.418 -5.232 1.00 23.86 97 ILE A O 1
ATOM 801 N N . GLU A 1 98 ? -0.581 11.359 -6.905 1.00 27.84 98 GLU A N 1
ATOM 802 C CA . GLU A 1 98 ? -0.878 12.752 -6.538 1.00 30.17 98 GLU A CA 1
ATOM 803 C C . GLU A 1 98 ? -2.389 13.015 -6.418 1.00 26.52 98 GLU A C 1
ATOM 804 O O . GLU A 1 98 ? -2.824 13.723 -5.485 1.00 26.94 98 GLU A O 1
ATOM 810 N N . ASN A 1 99 ? -3.187 12.428 -7.310 1.00 26.81 99 ASN A N 1
ATOM 811 C CA . ASN A 1 99 ? -4.602 12.679 -7.239 1.00 29.02 99 ASN A CA 1
ATOM 812 C C . ASN A 1 99 ? -5.285 11.831 -6.166 1.00 28.33 99 ASN A C 1
ATOM 813 O O . ASN A 1 99 ? -6.486 11.926 -5.985 1.00 29.19 99 ASN A O 1
ATOM 826 N N . TYR A 1 101 ? -3.910 11.854 -2.931 1.00 18.10 101 TYR A N 1
ATOM 827 C CA . TYR A 1 101 ? -3.281 12.367 -1.778 1.00 19.90 101 TYR A CA 1
ATOM 828 C C . TYR A 1 101 ? -3.717 13.803 -1.493 1.00 21.93 101 TYR A C 1
ATOM 829 O O . TYR A 1 101 ? -3.616 14.675 -2.356 1.00 24.98 101 TYR A O 1
ATOM 838 N N . TYR A 1 102 ? -4.234 14.032 -0.299 1.00 17.82 102 TYR A N 1
ATOM 839 C CA . TYR A 1 102 ? -4.764 15.346 0.121 1.00 19.07 102 TYR A CA 1
ATOM 840 C C . TYR A 1 102 ? -4.101 15.871 1.331 1.00 20.79 102 TYR A C 1
ATOM 841 O O . TYR A 1 102 ? -3.863 15.107 2.268 1.00 18.96 102 TYR A O 1
ATOM 850 N N . GLU A 1 103 ? -3.812 17.185 1.373 1.00 19.26 103 GLU A N 1
ATOM 851 C CA . GLU A 1 103 ? -3.325 17.838 2.550 1.00 22.36 103 GLU A CA 1
ATOM 852 C C . GLU A 1 103 ? -4.216 19.005 2.769 1.00 28.65 103 GLU A C 1
ATOM 853 O O . GLU A 1 103 ? -4.421 19.855 1.865 1.00 26.60 103 GLU A O 1
ATOM 859 N N . ASP A 1 104 ? -4.795 19.015 3.956 1.00 26.48 104 ASP A N 1
ATOM 860 C CA . ASP A 1 104 ? -5.842 19.969 4.293 1.00 32.65 104 ASP A CA 1
ATOM 861 C C . ASP A 1 104 ? -6.908 20.147 3.205 1.00 32.72 104 ASP A C 1
ATOM 862 O O . ASP A 1 104 ? -7.307 21.252 2.913 1.00 34.99 104 ASP A O 1
ATOM 867 N N . GLY A 1 105 ? -7.378 19.048 2.635 1.00 26.61 105 GLY A N 1
ATOM 868 C CA . GLY A 1 105 ? -8.506 19.007 1.737 1.00 29.24 105 GLY A CA 1
ATOM 869 C C . GLY A 1 105 ? -8.240 19.284 0.266 1.00 29.74 105 GLY A C 1
ATOM 870 O O . GLY A 1 105 ? -9.112 19.138 -0.568 1.00 34.09 105 GLY A O 1
ATOM 871 N N . VAL A 1 106 ? -6.991 19.558 -0.059 1.00 29.44 106 VAL A N 1
ATOM 872 C CA . VAL A 1 106 ? -6.608 19.736 -1.439 1.00 33.43 106 VAL A CA 1
ATOM 873 C C . VAL A 1 106 ? -5.414 18.862 -1.808 1.00 32.38 106 VAL A C 1
ATOM 874 O O . VAL A 1 106 ? -4.659 18.449 -0.969 1.00 30.99 106 VAL A O 1
ATOM 878 N N . HIS A 1 107 ? -5.216 18.598 -3.071 1.00 32.25 107 HIS A N 1
ATOM 879 C CA . HIS A 1 107 ? -3.958 17.958 -3.482 1.00 36.88 107 HIS A CA 1
ATOM 880 C C . HIS A 1 107 ? -2.695 18.719 -3.132 1.00 41.42 107 HIS A C 1
ATOM 881 O O . HIS A 1 107 ? -2.726 19.912 -2.913 1.00 41.03 107 HIS A O 1
ATOM 888 N N . PHE A 1 108 ? -1.588 17.982 -3.026 1.00 44.78 108 PHE A N 1
ATOM 889 C CA . PHE A 1 108 ? -0.308 18.538 -2.616 1.00 59.89 108 PHE A CA 1
ATOM 890 C C . PHE A 1 108 ? 0.450 19.132 -3.828 1.00 58.26 108 PHE A C 1
ATOM 891 O O . PHE A 1 108 ? 0.225 20.261 -4.246 1.00 62.32 108 PHE A O 1
ATOM 907 N N . PRO B 1 2 ? 37.697 12.806 2.434 1.00 25.90 2 PRO B N 1
ATOM 908 C CA . PRO B 1 2 ? 37.692 14.231 2.668 1.00 23.78 2 PRO B CA 1
ATOM 909 C C . PRO B 1 2 ? 37.995 14.687 4.092 1.00 18.41 2 PRO B C 1
ATOM 910 O O . PRO B 1 2 ? 37.758 13.999 5.032 1.00 20.48 2 PRO B O 1
ATOM 914 N N . HIS B 1 3 ? 38.539 15.865 4.180 1.00 17.92 3 HIS B N 1
ATOM 915 C CA . HIS B 1 3 ? 38.931 16.461 5.471 1.00 17.16 3 HIS B CA 1
ATOM 916 C C . HIS B 1 3 ? 38.161 17.743 5.741 1.00 16.64 3 HIS B C 1
ATOM 917 O O . HIS B 1 3 ? 38.318 18.722 4.997 1.00 19.41 3 HIS B O 1
ATOM 924 N N . ILE B 1 4 ? 37.356 17.750 6.811 1.00 15.99 4 ILE B N 1
ATOM 925 C CA . ILE B 1 4 ? 36.487 18.858 7.101 1.00 14.65 4 ILE B CA 1
ATOM 926 C C . ILE B 1 4 ? 37.121 19.560 8.295 1.00 14.96 4 ILE B C 1
ATOM 927 O O . ILE B 1 4 ? 37.470 18.866 9.290 1.00 15.77 4 ILE B O 1
ATOM 932 N N . ARG B 1 5 ? 37.270 20.900 8.220 1.00 12.92 5 ARG B N 1
ATOM 933 C CA . ARG B 1 5 ? 37.743 21.679 9.330 1.00 14.63 5 ARG B CA 1
ATOM 934 C C . ARG B 1 5 ? 36.867 22.785 9.681 1.00 14.98 5 ARG B C 1
ATOM 935 O O . ARG B 1 5 ? 36.478 23.562 8.793 1.00 15.40 5 ARG B O 1
ATOM 943 N N . VAL B 1 6 ? 36.647 22.971 10.970 1.00 13.40 6 VAL B N 1
ATOM 944 C CA . VAL B 1 6 ? 35.715 23.982 11.417 1.00 13.77 6 VAL B CA 1
ATOM 945 C C . VAL B 1 6 ? 36.386 24.937 12.379 1.00 15.35 6 VAL B C 1
ATOM 946 O O . VAL B 1 6 ? 37.007 24.518 13.355 1.00 16.03 6 VAL B O 1
ATOM 950 N N . ARG B 1 7 ? 36.225 26.226 12.130 1.00 14.38 7 ARG B N 1
ATOM 951 C CA . ARG B 1 7 ? 36.710 27.250 13.041 1.00 16.16 7 ARG B CA 1
ATOM 952 C C . ARG B 1 7 ? 35.622 28.211 13.328 1.00 18.57 7 ARG B C 1
ATOM 953 O O . ARG B 1 7 ? 34.633 28.259 12.613 1.00 17.53 7 ARG B O 1
ATOM 961 N N . GLY B 1 8 ? 35.756 28.940 14.421 1.00 19.33 8 GLY B N 1
ATOM 962 C CA . GLY B 1 8 ? 34.728 29.907 14.823 1.00 22.17 8 GLY B CA 1
ATOM 963 C C . GLY B 1 8 ? 33.635 29.366 15.716 1.00 24.71 8 GLY B C 1
ATOM 964 O O . GLY B 1 8 ? 32.699 30.111 16.067 1.00 27.81 8 GLY B O 1
ATOM 965 N N . ALA B 1 9 ? 33.619 28.067 15.974 1.00 20.69 9 ALA B N 1
ATOM 966 C CA . ALA B 1 9 ? 32.580 27.438 16.764 1.00 21.06 9 ALA B CA 1
ATOM 967 C C . ALA B 1 9 ? 33.209 26.825 17.987 1.00 23.55 9 ALA B C 1
ATOM 968 O O . ALA B 1 9 ? 34.327 26.411 17.978 1.00 19.61 9 ALA B O 1
ATOM 970 N N . GLU B 1 10 ? 32.396 26.626 19.017 1.00 22.57 10 GLU B N 1
ATOM 971 C CA . GLU B 1 10 ? 32.824 25.930 20.231 1.00 24.24 10 GLU B CA 1
ATOM 972 C C . GLU B 1 10 ? 33.177 24.518 19.906 1.00 20.80 10 GLU B C 1
ATOM 973 O O . GLU B 1 10 ? 32.508 23.879 19.112 1.00 19.21 10 GLU B O 1
ATOM 979 N N . LYS B 1 11 ? 34.244 24.002 20.537 1.00 20.35 11 LYS B N 1
ATOM 980 C CA . LYS B 1 11 ? 34.738 22.659 20.313 1.00 21.46 11 LYS B CA 1
ATOM 981 C C . LYS B 1 11 ? 33.665 21.578 20.498 1.00 22.65 11 LYS B C 1
ATOM 982 O O . LYS B 1 11 ? 33.585 20.623 19.729 1.00 18.93 11 LYS B O 1
ATOM 988 N N . GLU B 1 12 ? 32.855 21.705 21.547 1.00 20.68 12 GLU B N 1
ATOM 989 C CA . GLU B 1 12 ? 31.855 20.693 21.745 1.00 20.48 12 GLU B CA 1
ATOM 990 C C . GLU B 1 12 ? 30.771 20.717 20.681 1.00 17.78 12 GLU B C 1
ATOM 991 O O . GLU B 1 12 ? 30.207 19.627 20.404 1.00 21.40 12 GLU B O 1
ATOM 997 N N . LYS B 1 13 ? 30.461 21.898 20.130 1.00 17.94 13 LYS B N 1
ATOM 998 C CA . LYS B 1 13 ? 29.500 22.050 18.972 1.00 19.84 13 LYS B CA 1
ATOM 999 C C . LYS B 1 13 ? 30.042 21.391 17.708 1.00 20.15 13 LYS B C 1
ATOM 1000 O O . LYS B 1 13 ? 29.302 20.656 16.976 1.00 16.75 13 LYS B O 1
ATOM 1006 N N . VAL B 1 14 ? 31.365 21.509 17.498 1.00 17.68 14 VAL B N 1
ATOM 1007 C CA . VAL B 1 14 ? 31.996 20.766 16.409 1.00 17.99 14 VAL B CA 1
ATOM 1008 C C . VAL B 1 14 ? 31.858 19.253 16.587 1.00 17.36 14 VAL B C 1
ATOM 1009 O O . VAL B 1 14 ? 31.548 18.460 15.650 1.00 15.71 14 VAL B O 1
ATOM 1013 N N . ARG B 1 15 ? 32.118 18.784 17.804 1.00 18.71 15 ARG B N 1
ATOM 1014 C CA . ARG B 1 15 ? 31.966 17.362 18.106 1.00 19.93 15 ARG B CA 1
ATOM 1015 C C . ARG B 1 15 ? 30.543 16.904 17.776 1.00 21.43 15 ARG B C 1
ATOM 1016 O O . ARG B 1 15 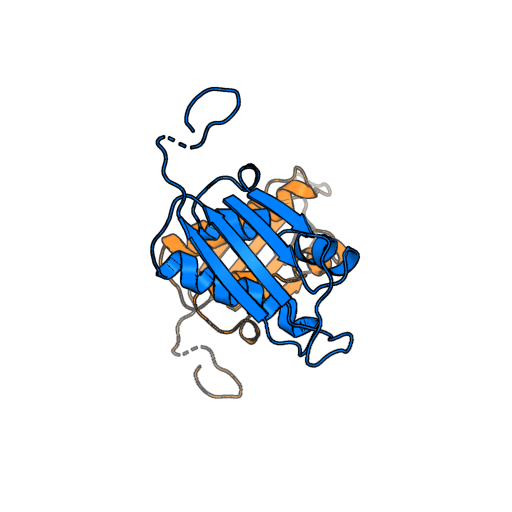? 30.363 15.890 17.064 1.00 20.27 15 ARG B O 1
ATOM 1024 N N . ASP B 1 16 ? 29.563 17.668 18.264 1.00 20.41 16 ASP B N 1
ATOM 1025 C CA . ASP B 1 16 ? 28.149 17.318 18.033 1.00 24.04 16 ASP B CA 1
ATOM 1026 C C . ASP B 1 16 ? 27.722 17.328 16.546 1.00 24.58 16 ASP B C 1
ATOM 1027 O O . ASP B 1 16 ? 26.920 16.522 16.092 1.00 20.33 16 ASP B O 1
ATOM 1032 N N . PHE B 1 17 ? 28.256 18.280 15.818 1.00 19.80 17 PHE B N 1
ATOM 1033 C CA . PHE B 1 17 ? 28.099 18.413 14.369 1.00 21.02 17 PHE B CA 1
ATOM 1034 C C . PHE B 1 17 ? 28.492 17.141 13.669 1.00 19.35 17 PHE B C 1
ATOM 1035 O O . PHE B 1 17 ? 27.877 16.761 12.649 1.00 22.09 17 PHE B O 1
ATOM 1043 N N . THR B 1 18 ? 29.483 16.439 14.192 1.00 17.76 18 THR B N 1
ATOM 1044 C CA . THR B 1 18 ? 29.958 15.229 13.551 1.00 17.90 18 THR B CA 1
ATOM 1045 C C . THR B 1 18 ? 29.064 13.935 13.767 1.00 17.30 18 THR B C 1
ATOM 1046 O O . THR B 1 18 ? 29.292 12.958 13.116 1.00 20.94 18 THR B O 1
ATOM 1050 N N . ALA B 1 19 ? 28.099 14.003 14.675 1.00 21.64 19 ALA B N 1
ATOM 1051 C CA . ALA B 1 19 ? 27.235 12.831 14.970 1.00 20.12 19 ALA B CA 1
ATOM 1052 C C . ALA B 1 19 ? 26.456 12.500 13.668 1.00 19.85 19 ALA B C 1
ATOM 1053 O O . ALA B 1 19 ? 25.711 13.302 13.151 1.00 20.64 19 ALA B O 1
ATOM 1055 N N . GLY B 1 20 ? 26.725 11.303 13.168 1.00 20.83 20 GLY B N 1
ATOM 1056 C CA . GLY B 1 20 ? 26.134 10.700 11.951 1.00 22.89 20 GLY B CA 1
ATOM 1057 C C . GLY B 1 20 ? 26.620 11.331 10.656 1.00 23.41 20 GLY B C 1
ATOM 1058 O O . GLY B 1 20 ? 26.198 10.936 9.549 1.00 21.05 20 GLY B O 1
ATOM 1059 N N . LEU B 1 21 ? 27.543 12.321 10.772 1.00 19.29 21 LEU B N 1
ATOM 1060 C CA . LEU B 1 21 ? 27.828 13.191 9.622 1.00 19.23 21 LEU B CA 1
ATOM 1061 C C . LEU B 1 21 ? 28.545 12.471 8.515 1.00 17.92 21 LEU B C 1
ATOM 1062 O O . LEU B 1 21 ? 28.244 12.686 7.339 1.00 18.00 21 LEU B O 1
ATOM 1067 N N . ALA B 1 22 ? 29.469 11.592 8.840 1.00 20.46 22 ALA B N 1
ATOM 1068 C CA . ALA B 1 22 ? 30.223 10.938 7.800 1.00 21.31 22 ALA B CA 1
ATOM 1069 C C . ALA B 1 22 ? 29.316 10.012 6.978 1.00 24.19 22 ALA B C 1
ATOM 1070 O O . ALA B 1 22 ? 29.594 9.831 5.809 1.00 19.29 22 ALA B O 1
ATOM 1072 N N . ASP B 1 23 ? 28.284 9.410 7.621 1.00 24.08 23 ASP B N 1
ATOM 1073 C CA . ASP B 1 23 ? 27.275 8.597 6.853 1.00 24.84 23 ASP B CA 1
ATOM 1074 C C . ASP B 1 23 ? 26.619 9.401 5.814 1.00 21.55 23 ASP B C 1
ATOM 1075 O O . ASP B 1 23 ? 26.498 9.011 4.643 1.00 20.58 23 ASP B O 1
ATOM 1080 N N . GLU B 1 24 ? 26.114 10.549 6.219 1.00 19.90 24 GLU B N 1
ATOM 1081 C CA . GLU B 1 24 ? 25.402 11.416 5.317 1.00 20.77 24 GLU B CA 1
ATOM 1082 C C . GLU B 1 24 ? 26.304 11.919 4.219 1.00 22.89 24 GLU B C 1
ATOM 1083 O O . GLU B 1 24 ? 25.963 12.013 3.023 1.00 22.79 24 GLU B O 1
ATOM 1089 N N . LEU B 1 25 ? 27.548 12.267 4.628 1.00 19.80 25 LEU B N 1
ATOM 1090 C CA . LEU B 1 25 ? 28.494 12.815 3.606 1.00 18.51 25 LEU B CA 1
ATOM 1091 C C . LEU B 1 25 ? 28.927 11.780 2.558 1.00 17.04 25 LEU B C 1
ATOM 1092 O O . LEU B 1 25 ? 29.030 12.109 1.331 1.00 20.78 25 LEU B O 1
ATOM 1097 N N . GLY B 1 26 ? 29.173 10.608 3.048 1.00 19.83 26 GLY B N 1
ATOM 1098 C CA . GLY B 1 26 ? 29.544 9.433 2.266 1.00 20.99 26 GLY B CA 1
ATOM 1099 C C . GLY B 1 26 ? 28.495 9.134 1.205 1.00 21.90 26 GLY B C 1
ATOM 1100 O O . GLY B 1 26 ? 28.804 8.815 0.015 1.00 21.62 26 GLY B O 1
ATOM 1101 N N . ILE B 1 27 ? 27.237 9.244 1.612 1.00 24.44 27 ILE B N 1
ATOM 1102 C CA . ILE B 1 27 ? 26.128 9.079 0.652 1.00 24.79 27 ILE B CA 1
ATOM 1103 C C . ILE B 1 27 ? 26.093 10.172 -0.395 1.00 24.19 27 ILE B C 1
ATOM 1104 O O . ILE B 1 27 ? 25.973 9.873 -1.587 1.00 24.67 27 ILE B O 1
ATOM 1109 N N . ILE B 1 28 ? 26.247 11.449 -0.016 1.00 22.00 28 ILE B N 1
ATOM 1110 C CA . ILE B 1 28 ? 26.232 12.517 -0.961 1.00 22.86 28 ILE B CA 1
ATOM 1111 C C . ILE B 1 28 ? 27.471 12.452 -1.883 1.00 26.40 28 ILE B C 1
ATOM 1112 O O . ILE B 1 28 ? 27.368 12.649 -3.083 1.00 25.63 28 ILE B O 1
ATOM 1117 N N . ALA B 1 29 ? 28.641 12.238 -1.297 1.00 23.47 29 ALA B N 1
ATOM 1118 C CA . ALA B 1 29 ? 29.914 12.224 -2.078 1.00 26.19 29 ALA B CA 1
ATOM 1119 C C . ALA B 1 29 ? 30.174 10.926 -2.798 1.00 27.83 29 ALA B C 1
ATOM 1120 O O . ALA B 1 29 ? 31.160 10.843 -3.557 1.00 31.48 29 ALA B O 1
ATOM 1122 N N . GLU B 1 30 ? 29.360 9.910 -2.517 1.00 30.24 30 GLU B N 1
ATOM 1123 C CA . GLU B 1 30 ? 29.544 8.551 -3.009 1.00 29.71 30 GLU B CA 1
ATOM 1124 C C . GLU B 1 30 ? 30.892 7.985 -2.655 1.00 32.02 30 GLU B C 1
ATOM 1125 O O . GLU B 1 30 ? 31.637 7.538 -3.517 1.00 29.42 30 GLU B O 1
ATOM 1131 N N . CYS B 1 31 ? 31.179 7.942 -1.373 1.00 26.69 31 CYS B N 1
ATOM 1132 C CA . CYS B 1 31 ? 32.379 7.262 -0.894 1.00 26.19 31 CYS B CA 1
ATOM 1133 C C . CYS B 1 31 ? 32.188 6.758 0.502 1.00 24.68 31 CYS B C 1
ATOM 1134 O O . CYS B 1 31 ? 31.230 7.137 1.180 1.00 26.43 31 CYS B O 1
ATOM 1137 N N . PRO B 1 32 ? 33.079 5.903 0.980 1.00 25.41 32 PRO B N 1
ATOM 1138 C CA . PRO B 1 32 ? 32.883 5.391 2.299 1.00 25.45 32 PRO B CA 1
ATOM 1139 C C . PRO B 1 32 ? 32.897 6.465 3.419 1.00 27.18 32 PRO B C 1
ATOM 1140 O O . PRO B 1 32 ? 33.689 7.426 3.345 1.00 24.56 32 PRO B O 1
ATOM 1144 N N . ALA B 1 33 ? 32.086 6.243 4.462 1.00 24.45 33 ALA B N 1
ATOM 1145 C CA . ALA B 1 33 ? 31.993 7.145 5.624 1.00 25.96 33 ALA B CA 1
ATOM 1146 C C . ALA B 1 33 ? 33.360 7.304 6.309 1.00 27.52 33 ALA B C 1
ATOM 1147 O O . ALA B 1 33 ? 33.743 8.410 6.730 1.00 20.66 33 ALA B O 1
ATOM 1149 N N . ASP B 1 34 ? 34.114 6.217 6.306 1.00 25.75 34 ASP B N 1
ATOM 1150 C CA . ASP B 1 34 ? 35.459 6.181 6.960 1.00 30.38 34 ASP B CA 1
ATOM 1151 C C . ASP B 1 34 ? 36.491 7.020 6.256 1.00 26.23 34 ASP B C 1
ATOM 1152 O O . ASP B 1 34 ? 37.517 7.277 6.804 1.00 26.89 34 ASP B O 1
ATOM 1157 N N . TRP B 1 35 ? 36.212 7.495 5.055 1.00 22.38 35 TRP B N 1
ATOM 1158 C CA . TRP B 1 35 ? 37.151 8.383 4.396 1.00 23.03 35 TRP B CA 1
ATOM 1159 C C . TRP B 1 35 ? 37.093 9.826 4.920 1.00 22.89 35 TRP B C 1
ATOM 1160 O O . TRP B 1 35 ? 37.857 10.659 4.466 1.00 21.97 35 TRP B O 1
ATOM 1171 N N . PHE B 1 36 ? 36.154 10.144 5.778 1.00 21.52 36 PHE B N 1
ATOM 1172 C CA . PHE B 1 36 ? 36.026 11.541 6.299 1.00 19.55 36 PHE B CA 1
ATOM 1173 C C . PHE B 1 36 ? 36.749 11.731 7.605 1.00 20.43 36 PHE B C 1
ATOM 1174 O O . PHE B 1 36 ? 36.635 10.872 8.539 1.00 20.52 36 PHE B O 1
ATOM 1182 N N . THR B 1 37 ? 37.441 12.889 7.748 1.00 17.17 37 THR B N 1
ATOM 1183 C CA . THR B 1 37 ? 37.923 13.354 9.038 1.00 17.14 37 THR B CA 1
ATOM 1184 C C . THR B 1 37 ? 37.297 14.731 9.307 1.00 15.93 37 THR B C 1
ATOM 1185 O O . THR B 1 37 ? 36.886 15.475 8.362 1.00 16.43 37 THR B O 1
ATOM 1189 N N . PHE B 1 38 ? 37.192 15.058 10.580 1.00 14.78 38 PHE B N 1
ATOM 1190 C CA . PHE B 1 38 ? 36.601 16.314 11.063 1.00 14.81 38 PHE B CA 1
ATOM 1191 C C . PHE B 1 38 ? 37.472 16.877 12.150 1.00 14.33 38 PHE B C 1
ATOM 1192 O O . PHE B 1 38 ? 37.872 16.131 13.129 1.00 15.67 38 PHE B O 1
ATOM 1200 N N . GLU B 1 39 ? 37.738 18.155 12.041 1.00 15.85 39 GLU B N 1
ATOM 1201 C CA . GLU B 1 39 ? 38.507 18.855 13.109 1.00 16.61 39 GLU B CA 1
ATOM 1202 C C . GLU B 1 39 ? 37.896 20.123 13.558 1.00 17.73 39 GLU B C 1
ATOM 1203 O O . GLU B 1 39 ? 37.360 20.896 12.747 1.00 18.92 39 GLU B O 1
ATOM 1209 N N . TYR B 1 40 ? 38.033 20.391 14.845 1.00 16.50 40 TYR B N 1
ATOM 1210 C CA . TYR B 1 40 ? 37.967 21.706 15.411 1.00 15.44 40 TYR B CA 1
ATOM 1211 C C . TYR B 1 40 ? 39.372 22.332 15.272 1.00 15.49 40 TYR B C 1
ATOM 1212 O O . TYR B 1 40 ? 40.358 21.703 15.662 1.00 17.32 40 TYR B O 1
ATOM 1221 N N . VAL B 1 41 ? 39.441 23.522 14.727 1.00 15.83 41 VAL B N 1
ATOM 1222 C CA . VAL B 1 41 ? 40.707 24.282 14.604 1.00 16.04 41 VAL B CA 1
ATOM 1223 C C . VAL B 1 41 ? 40.727 25.401 15.626 1.00 15.56 41 VAL B C 1
ATOM 1224 O O . VAL B 1 41 ? 39.809 26.189 15.655 1.00 16.50 41 VAL B O 1
ATOM 1228 N N . GLU B 1 42 ? 41.753 25.451 16.438 1.00 14.78 42 GLU B N 1
ATOM 1229 C CA . GLU B 1 42 ? 41.865 26.452 17.502 1.00 16.47 42 GLU B CA 1
ATOM 1230 C C . GLU B 1 42 ? 42.359 27.801 16.915 1.00 16.78 42 GLU B C 1
ATOM 1231 O O . GLU B 1 42 ? 43.537 27.941 16.473 1.00 16.47 42 GLU B O 1
ATOM 1237 N N . THR B 1 43 ? 41.417 28.708 16.809 1.00 17.84 43 THR B N 1
ATOM 1238 C CA . THR B 1 43 ? 41.715 30.093 16.386 1.00 17.85 43 THR B CA 1
ATOM 1239 C C . THR B 1 43 ? 40.883 31.063 17.182 1.00 17.93 43 THR B C 1
ATOM 1240 O O . THR B 1 43 ? 39.879 30.684 17.868 1.00 16.61 43 THR B O 1
ATOM 1244 N N . THR B 1 44 ? 41.288 32.316 17.100 1.00 16.27 44 THR B N 1
ATOM 1245 C CA . THR B 1 44 ? 40.537 33.435 17.721 1.00 17.96 44 THR B CA 1
ATOM 1246 C C . THR B 1 44 ? 40.277 34.536 16.678 1.00 16.70 44 THR B C 1
ATOM 1247 O O . THR B 1 44 ? 41.251 35.012 16.115 1.00 16.01 44 THR B O 1
ATOM 1251 N N . PHE B 1 45 ? 39.008 34.932 16.490 1.00 18.12 45 PHE B N 1
ATOM 1252 C CA . PHE B 1 45 ? 38.639 36.036 15.583 1.00 17.41 45 PHE B CA 1
ATOM 1253 C C . PHE B 1 45 ? 38.748 37.374 16.282 1.00 17.53 45 PHE B C 1
ATOM 1254 O O . PHE B 1 45 ? 38.413 37.513 17.512 1.00 17.82 45 PHE B O 1
ATOM 1262 N N . PHE B 1 46 ? 39.194 38.392 15.534 1.00 18.16 46 PHE B N 1
ATOM 1263 C CA . PHE B 1 46 ? 39.279 39.751 16.049 1.00 18.90 46 PHE B CA 1
ATOM 1264 C C . PHE B 1 46 ? 38.800 40.677 14.917 1.00 19.96 46 PHE B C 1
ATOM 1265 O O . PHE B 1 46 ? 38.872 40.366 13.733 1.00 19.98 46 PHE B O 1
ATOM 1273 N N . PHE B 1 47 ? 38.300 41.840 15.313 1.00 20.50 47 PHE B N 1
ATOM 1274 C CA . PHE B 1 47 ? 37.785 42.810 14.327 1.00 18.91 47 PHE B CA 1
ATOM 1275 C C . PHE B 1 47 ? 37.933 44.181 14.933 1.00 21.29 47 PHE B C 1
ATOM 1276 O O . PHE B 1 47 ? 37.541 44.371 16.077 1.00 21.32 47 PHE B O 1
ATOM 1284 N N . ASP B 1 48 ? 38.604 45.070 14.221 1.00 20.74 48 ASP B N 1
ATOM 1285 C CA . ASP B 1 48 ? 38.770 46.500 14.721 1.00 22.81 48 ASP B CA 1
ATOM 1286 C C . ASP B 1 48 ? 39.332 46.605 16.111 1.00 27.00 48 ASP B C 1
ATOM 1287 O O . ASP B 1 48 ? 38.874 47.452 16.884 1.00 30.30 48 ASP B O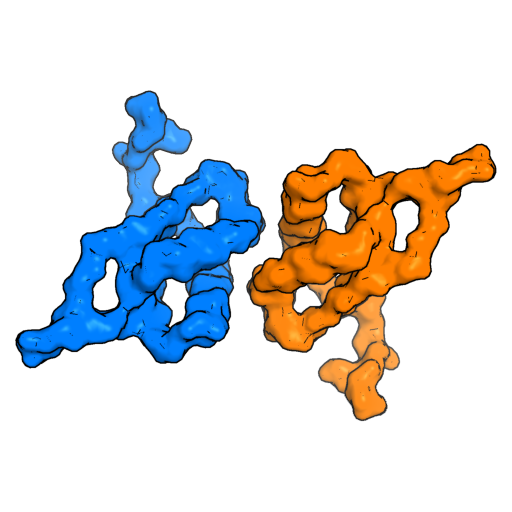 1
ATOM 1292 N N . GLY B 1 49 ? 40.321 45.768 16.457 1.00 22.42 49 GLY B N 1
ATOM 1293 C CA . GLY B 1 49 ? 41.010 45.851 17.713 1.00 28.85 49 GLY B CA 1
ATOM 1294 C C . GLY B 1 49 ? 40.365 45.175 18.926 1.00 26.78 49 GLY B C 1
ATOM 1295 O O . GLY B 1 49 ? 40.870 45.307 20.048 1.00 25.30 49 GLY B O 1
ATOM 1296 N N . LYS B 1 50 ? 39.291 44.471 18.703 1.00 23.43 50 LYS B N 1
ATOM 1297 C CA . LYS B 1 50 ? 38.611 43.736 19.708 1.00 29.45 50 LYS B CA 1
ATOM 1298 C C . LYS B 1 50 ? 38.290 42.278 19.290 1.00 25.36 50 LYS B C 1
ATOM 1299 O O . LYS B 1 50 ? 38.161 41.922 18.140 1.00 24.70 50 LYS B O 1
ATOM 1305 N N . GLU B 1 51 ? 38.062 41.474 20.306 1.00 29.76 51 GLU B N 1
ATOM 1306 C CA . GLU B 1 51 ? 37.501 40.145 20.137 1.00 34.56 51 GLU B CA 1
ATOM 1307 C C . GLU B 1 51 ? 36.195 40.150 19.407 1.00 36.31 51 GLU B C 1
ATOM 1308 O O . GLU B 1 51 ? 35.347 40.998 19.619 1.00 33.52 51 GLU B O 1
ATOM 1314 N N . ASP B 1 52 ? 36.040 39.231 18.471 1.00 27.77 52 ASP B N 1
ATOM 1315 C CA . ASP B 1 52 ? 34.912 39.182 17.625 1.00 30.53 52 ASP B CA 1
ATOM 1316 C C . ASP B 1 52 ? 34.406 37.766 17.649 1.00 31.49 52 ASP B C 1
ATOM 1317 O O . ASP B 1 52 ? 35.181 36.830 17.840 1.00 28.12 52 ASP B O 1
ATOM 1322 N N . ASP B 1 53 ? 33.109 37.576 17.524 1.00 33.09 53 ASP B N 1
ATOM 1323 C CA . ASP B 1 53 ? 32.624 36.203 17.545 1.00 40.49 53 ASP B CA 1
ATOM 1324 C C . ASP B 1 53 ? 32.822 35.566 16.145 1.00 41.28 53 ASP B C 1
ATOM 1325 O O . ASP B 1 53 ? 32.632 34.344 15.960 1.00 51.09 53 ASP B O 1
ATOM 1330 N N . GLY B 1 54 ? 33.265 36.386 15.179 1.00 41.95 54 GLY B N 1
ATOM 1331 C CA . GLY B 1 54 ? 33.620 35.929 13.838 1.00 37.62 54 GLY B CA 1
ATOM 1332 C C . GLY B 1 54 ? 32.403 35.251 13.157 1.00 48.15 54 GLY B C 1
ATOM 1333 O O . GLY B 1 54 ? 31.243 35.707 13.296 1.00 44.37 54 GLY B O 1
ATOM 1334 N N . LEU B 1 55 ? 32.649 34.135 12.456 1.00 37.87 55 LEU B N 1
ATOM 1335 C CA . LEU B 1 55 ? 31.556 33.386 11.850 1.00 28.56 55 LEU B CA 1
ATOM 1336 C C . LEU B 1 55 ? 31.865 31.901 12.056 1.00 27.98 55 LEU B C 1
ATOM 1337 O O . LEU B 1 55 ? 32.897 31.593 12.599 1.00 28.84 55 LEU B O 1
ATOM 1342 N N . VAL B 1 56 ? 31.050 30.983 11.546 1.00 19.99 56 VAL B N 1
ATOM 1343 C CA . VAL B 1 56 ? 31.435 29.573 11.534 1.00 18.09 56 VAL B CA 1
ATOM 1344 C C . VAL B 1 56 ? 32.018 29.393 10.128 1.00 17.62 56 VAL B C 1
ATOM 1345 O O . VAL B 1 56 ? 31.361 29.730 9.110 1.00 20.83 56 VAL B O 1
ATOM 1349 N N . PHE B 1 57 ? 33.294 29.012 10.057 1.00 17.32 57 PHE B N 1
ATOM 1350 C CA . PHE B 1 57 ? 34.011 28.891 8.758 1.00 16.74 57 PHE B CA 1
ATOM 1351 C C . PHE B 1 57 ? 34.491 27.454 8.611 1.00 15.70 57 PHE B C 1
ATOM 1352 O O . PHE B 1 57 ? 35.221 26.948 9.458 1.00 17.10 57 PHE B O 1
ATOM 1360 N N . ILE B 1 58 ? 34.011 26.802 7.580 1.00 14.41 58 ILE B N 1
ATOM 1361 C CA . ILE B 1 58 ? 34.241 25.422 7.317 1.00 15.04 58 ILE B CA 1
ATOM 1362 C C . ILE B 1 58 ? 35.013 25.243 6.057 1.00 15.67 58 ILE B C 1
ATOM 1363 O O . ILE B 1 58 ? 34.650 25.787 4.970 1.00 16.58 58 ILE B O 1
ATOM 1368 N N . GLU B 1 59 ? 36.095 24.475 6.178 1.00 15.44 59 GLU B N 1
ATOM 1369 C CA . GLU B 1 59 ? 36.875 24.117 4.997 1.00 15.77 59 GLU B CA 1
ATOM 1370 C C . GLU B 1 59 ? 36.663 22.651 4.698 1.00 16.94 59 GLU B C 1
ATOM 1371 O O . GLU B 1 59 ? 36.598 21.828 5.641 1.00 16.63 59 GLU B O 1
ATOM 1377 N N . VAL B 1 60 ? 36.491 22.325 3.425 1.00 15.16 60 VAL B N 1
ATOM 1378 C CA . VAL B 1 60 ? 36.362 20.941 2.943 1.00 15.82 60 VAL B CA 1
ATOM 1379 C C . VAL B 1 60 ? 37.522 20.670 2.001 1.00 16.14 60 VAL B C 1
ATOM 1380 O O . VAL B 1 60 ? 37.558 21.227 0.886 1.00 19.06 60 VAL B O 1
ATOM 1384 N N . LEU B 1 61 ? 38.444 19.824 2.424 1.00 16.25 61 LEU B N 1
ATOM 1385 C CA . LEU B 1 61 ? 39.554 19.408 1.542 1.00 17.73 61 LEU B CA 1
ATOM 1386 C C . LEU B 1 61 ? 39.210 18.079 0.941 1.00 18.55 61 LEU B C 1
ATOM 1387 O O . LEU B 1 61 ? 38.995 17.087 1.640 1.00 18.83 61 LEU B O 1
ATOM 1392 N N . TRP B 1 62 ? 39.097 18.001 -0.402 1.00 19.08 62 TRP B N 1
ATOM 1393 C CA . TRP B 1 62 ? 38.689 16.752 -1.006 1.00 19.73 62 TRP B CA 1
ATOM 1394 C C . TRP B 1 62 ? 39.125 16.682 -2.468 1.00 21.04 62 TRP B C 1
ATOM 1395 O O . TRP B 1 62 ? 39.521 17.723 -3.036 1.00 22.07 62 TRP B O 1
ATOM 1406 N N . PHE B 1 63 ? 39.000 15.492 -3.049 1.00 24.60 63 PHE B N 1
ATOM 1407 C CA . PHE B 1 63 ? 39.108 15.347 -4.514 1.00 27.55 63 PHE B CA 1
ATOM 1408 C C . PHE B 1 63 ? 37.774 15.884 -5.040 1.00 29.01 63 PHE B C 1
ATOM 1409 O O . PHE B 1 63 ? 36.717 15.431 -4.642 1.00 26.19 63 PHE B O 1
ATOM 1417 N N . ASP B 1 64 ? 37.855 16.848 -5.920 1.00 31.55 64 ASP B N 1
ATOM 1418 C CA . ASP B 1 64 ? 36.688 17.626 -6.257 1.00 35.91 64 ASP B CA 1
ATOM 1419 C C . ASP B 1 64 ? 35.655 16.748 -6.888 1.00 41.24 64 ASP B C 1
ATOM 1420 O O . ASP B 1 64 ? 35.990 15.810 -7.599 1.00 32.93 64 ASP B O 1
ATOM 1425 N N . ARG B 1 65 ? 34.413 17.024 -6.555 1.00 40.94 65 ARG B N 1
ATOM 1426 C CA . ARG B 1 65 ? 33.260 16.368 -7.155 1.00 47.29 65 ARG B CA 1
ATOM 1427 C C . ARG B 1 65 ? 32.474 17.514 -7.766 1.00 41.31 65 ARG B C 1
ATOM 1428 O O . ARG B 1 65 ? 32.849 18.696 -7.647 1.00 51.59 65 ARG B O 1
ATOM 1436 N N . ASP B 1 66 ? 31.350 17.217 -8.349 1.00 38.14 66 ASP B N 1
ATOM 1437 C CA . ASP B 1 66 ? 30.710 18.242 -9.105 1.00 38.10 66 ASP B CA 1
ATOM 1438 C C . ASP B 1 66 ? 29.964 19.160 -8.199 1.00 36.06 66 ASP B C 1
ATOM 1439 O O . ASP B 1 66 ? 29.924 18.903 -6.961 1.00 31.42 66 ASP B O 1
ATOM 1444 N N . SER B 1 67 ? 29.377 20.188 -8.804 1.00 26.16 67 SER B N 1
ATOM 1445 C CA . SER B 1 67 ? 28.735 21.222 -8.136 1.00 29.09 67 SER B CA 1
ATOM 1446 C C . SER B 1 67 ? 27.480 20.661 -7.388 1.00 28.08 67 SER B C 1
ATOM 1447 O O . SER B 1 67 ? 27.037 21.268 -6.427 1.00 27.19 67 SER B O 1
ATOM 1450 N N . GLU B 1 68 ? 26.881 19.576 -7.898 1.00 29.65 68 GLU B N 1
ATOM 1451 C CA . GLU B 1 68 ? 25.662 19.052 -7.270 1.00 29.49 68 GLU B CA 1
ATOM 1452 C C . GLU B 1 68 ? 26.045 18.522 -5.850 1.00 26.14 68 GLU B C 1
ATOM 1453 O O . GLU B 1 68 ? 25.367 18.886 -4.893 1.00 22.60 68 GLU B O 1
ATOM 1459 N N . ALA B 1 69 ? 27.126 17.724 -5.765 1.00 22.94 69 ALA B N 1
ATOM 1460 C CA . ALA B 1 69 ? 27.587 17.222 -4.494 1.00 26.46 69 ALA B CA 1
ATOM 1461 C C . ALA B 1 69 ? 28.012 18.372 -3.550 1.00 25.65 69 ALA B C 1
ATOM 1462 O O . ALA B 1 69 ? 27.713 18.364 -2.345 1.00 21.37 69 ALA B O 1
ATOM 1464 N N . ARG B 1 70 ? 28.723 19.354 -4.096 1.00 21.22 70 ARG B N 1
ATOM 1465 C CA . ARG B 1 70 ? 29.146 20.506 -3.367 1.00 23.06 70 ARG B CA 1
ATOM 1466 C C . ARG B 1 70 ? 28.030 21.358 -2.826 1.00 24.49 70 ARG B C 1
ATOM 1467 O O . ARG B 1 70 ? 28.033 21.778 -1.635 1.00 20.10 70 ARG B O 1
ATOM 1475 N N . ASP B 1 71 ? 27.043 21.673 -3.681 1.00 20.58 71 ASP B N 1
ATOM 1476 C CA . ASP B 1 71 ? 25.888 22.379 -3.274 1.00 20.22 71 ASP B CA 1
ATOM 1477 C C . ASP B 1 71 ? 25.136 21.649 -2.139 1.00 17.74 71 ASP B C 1
ATOM 1478 O O . ASP B 1 71 ? 24.665 22.300 -1.189 1.00 18.46 71 ASP B O 1
ATOM 1483 N N . LYS B 1 72 ? 25.043 20.351 -2.219 1.00 17.85 72 LYS B N 1
ATOM 1484 C CA . LYS B 1 72 ? 24.263 19.576 -1.214 1.00 17.84 72 LYS B CA 1
ATOM 1485 C C . LYS B 1 72 ? 25.009 19.572 0.119 1.00 19.93 72 LYS B C 1
ATOM 1486 O O . LYS B 1 72 ? 24.402 19.716 1.188 1.00 18.83 72 LYS B O 1
ATOM 1492 N N . ILE B 1 73 ? 26.332 19.451 0.071 1.00 17.35 73 ILE B N 1
ATOM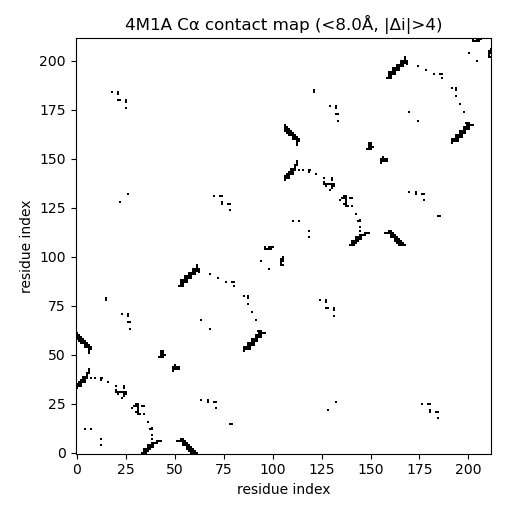 1493 C CA . ILE B 1 73 ? 27.120 19.501 1.326 1.00 18.85 73 ILE B CA 1
ATOM 1494 C C . ILE B 1 73 ? 27.051 20.870 1.895 1.00 16.43 73 ILE B C 1
ATOM 1495 O O . ILE B 1 73 ? 26.824 21.033 3.111 1.00 17.00 73 ILE B O 1
ATOM 1500 N N . ALA B 1 74 ? 27.146 21.925 1.070 1.00 17.45 74 ALA B N 1
ATOM 1501 C CA . ALA B 1 74 ? 26.983 23.236 1.605 1.00 18.28 74 ALA B CA 1
ATOM 1502 C C . ALA B 1 74 ? 25.626 23.447 2.278 1.00 21.57 74 ALA B C 1
ATOM 1503 O O . ALA B 1 74 ? 25.535 24.097 3.349 1.00 19.65 74 ALA B O 1
ATOM 1505 N N . ALA B 1 75 ? 24.579 22.962 1.636 1.00 19.64 75 ALA B N 1
ATOM 1506 C CA . ALA B 1 75 ? 23.207 23.116 2.209 1.00 21.70 75 ALA B CA 1
ATOM 1507 C C . ALA B 1 75 ? 23.061 22.391 3.545 1.00 18.24 75 ALA B C 1
ATOM 1508 O O . ALA B 1 75 ? 22.503 22.925 4.523 1.00 20.23 75 ALA B O 1
ATOM 1510 N N . LEU B 1 76 ? 23.570 21.176 3.606 1.00 17.91 76 LEU B N 1
ATOM 1511 C CA . LEU B 1 76 ? 23.526 20.324 4.778 1.00 18.41 76 LEU B CA 1
ATOM 1512 C C . LEU B 1 76 ? 24.271 21.027 5.952 1.00 22.12 76 LEU B C 1
ATOM 1513 O O . LEU B 1 76 ? 23.754 21.212 7.059 1.00 19.03 76 LEU B O 1
ATOM 1518 N N . PHE B 1 77 ? 25.495 21.478 5.669 1.00 18.31 77 PHE B N 1
ATOM 1519 C CA . PHE B 1 77 ? 26.275 22.099 6.722 1.00 17.21 77 PHE B CA 1
ATOM 1520 C C . PHE B 1 77 ? 25.605 23.361 7.221 1.00 17.05 77 PHE B C 1
ATOM 1521 O O . PHE B 1 77 ? 25.610 23.628 8.444 1.00 19.76 77 PHE B O 1
ATOM 1529 N N . THR B 1 78 ? 25.054 24.162 6.337 1.00 17.45 78 THR B N 1
ATOM 1530 C CA . THR B 1 78 ? 24.465 25.398 6.694 1.00 20.05 78 THR B CA 1
ATOM 1531 C C . THR B 1 78 ? 23.210 25.179 7.570 1.00 20.32 78 THR B C 1
ATOM 1532 O O . THR B 1 78 ? 23.031 25.809 8.595 1.00 20.46 78 THR B O 1
ATOM 1536 N N . GLU B 1 79 ? 22.410 24.242 7.144 1.00 22.44 79 GLU B N 1
ATOM 1537 C CA . GLU B 1 79 ? 21.176 23.892 7.867 1.00 25.18 79 GLU B CA 1
ATOM 1538 C C . GLU B 1 79 ? 21.450 23.370 9.260 1.00 23.27 79 GLU B C 1
ATOM 1539 O O . GLU B 1 79 ? 20.764 23.775 10.218 1.00 22.89 79 GLU B O 1
ATOM 1545 N N . ARG B 1 80 ? 22.465 22.538 9.408 1.00 19.75 80 ARG B N 1
ATOM 1546 C CA . ARG B 1 80 ? 22.856 22.014 10.680 1.00 19.90 80 ARG B CA 1
ATOM 1547 C C . ARG B 1 80 ? 23.354 23.093 11.656 1.00 25.50 80 ARG B C 1
ATOM 1548 O O . ARG B 1 80 ? 22.912 23.146 12.846 1.00 22.79 80 ARG B O 1
ATOM 1556 N N . TRP B 1 81 ? 24.282 23.949 11.186 1.00 21.67 81 TRP B N 1
ATOM 1557 C CA . TRP B 1 81 ? 24.789 25.054 12.013 1.00 19.94 81 TRP B CA 1
ATOM 1558 C C . TRP B 1 81 ? 23.727 26.108 12.356 1.00 19.31 81 TRP B C 1
ATOM 1559 O O . TRP B 1 81 ? 23.686 26.611 13.486 1.00 23.21 81 TRP B O 1
ATOM 1570 N N . LYS B 1 82 ? 22.820 26.393 11.435 1.00 23.75 82 LYS B N 1
ATOM 1571 C CA . LYS B 1 82 ? 21.770 27.347 11.683 1.00 25.90 82 LYS B CA 1
ATOM 1572 C C . LYS B 1 82 ? 20.817 26.951 12.788 1.00 29.98 82 LYS B C 1
ATOM 1573 O O . LYS B 1 82 ? 20.187 27.817 13.390 1.00 31.94 82 LYS B O 1
ATOM 1579 N N . LYS B 1 83 ? 20.780 25.692 13.124 1.00 25.60 83 LYS B N 1
ATOM 1580 C CA . LYS B 1 83 ? 19.999 25.257 14.266 1.00 32.30 83 LYS B CA 1
ATOM 1581 C C . LYS B 1 83 ? 20.529 25.723 15.604 1.00 42.29 83 LYS B C 1
ATOM 1582 O O . LYS B 1 83 ? 19.714 25.865 16.519 1.00 35.50 83 LYS B O 1
ATOM 1588 N N . ILE B 1 84 ? 21.859 25.923 15.678 1.00 40.98 84 ILE B N 1
ATOM 1589 C CA . ILE B 1 84 ? 22.687 26.236 16.892 1.00 46.86 84 ILE B CA 1
ATOM 1590 C C . ILE B 1 84 ? 23.067 27.745 16.978 1.00 44.33 84 ILE B C 1
ATOM 1591 O O . ILE B 1 84 ? 23.193 28.301 18.066 1.00 44.71 84 ILE B O 1
ATOM 1596 N N . THR B 1 85 ? 23.263 28.418 15.837 1.00 35.51 85 THR B N 1
ATOM 1597 C CA . THR B 1 85 ? 23.824 29.785 15.857 1.00 31.57 85 THR B CA 1
ATOM 1598 C C . THR B 1 85 ? 23.158 30.613 14.845 1.00 34.68 85 THR B C 1
ATOM 1599 O O . THR B 1 85 ? 22.680 30.111 13.815 1.00 34.74 85 THR B O 1
ATOM 1603 N N . ASP B 1 86 ? 23.188 31.922 15.075 1.00 31.25 86 ASP B N 1
ATOM 1604 C CA . ASP B 1 86 ? 22.767 32.869 14.063 1.00 39.22 86 ASP B CA 1
ATOM 1605 C C . ASP B 1 86 ? 23.981 33.468 13.362 1.00 34.02 86 ASP B C 1
ATOM 1606 O O . ASP B 1 86 ? 23.841 34.267 12.471 1.00 34.16 86 ASP B O 1
ATOM 1611 N N . LYS B 1 87 ? 25.171 33.033 13.736 1.00 34.53 87 LYS B N 1
ATOM 1612 C CA . LYS B 1 87 ? 26.366 33.461 12.987 1.00 31.44 87 LYS B CA 1
ATOM 1613 C C . LYS B 1 87 ? 26.303 33.074 11.529 1.00 27.13 87 LYS B C 1
ATOM 1614 O O . LYS B 1 87 ? 25.664 32.083 11.190 1.00 29.85 87 LYS B O 1
ATOM 1620 N N . ILE B 1 88 ? 26.990 33.834 10.686 1.00 22.56 88 ILE B N 1
ATOM 1621 C CA . ILE B 1 88 ? 27.170 33.518 9.303 1.00 23.36 88 ILE B CA 1
ATOM 1622 C C . ILE B 1 88 ? 27.898 32.112 9.228 1.00 23.65 88 ILE B C 1
ATOM 1623 O O . ILE B 1 88 ? 28.770 31.794 10.068 1.00 22.71 88 ILE B O 1
ATOM 1628 N N . VAL B 1 89 ? 27.468 31.271 8.293 1.00 21.05 89 VAL B N 1
ATOM 1629 C CA . VAL B 1 89 ? 28.122 29.998 8.047 1.00 21.77 89 VAL B CA 1
ATOM 1630 C C . VAL B 1 89 ? 28.779 30.088 6.684 1.00 20.43 89 VAL B C 1
ATOM 1631 O O . VAL B 1 89 ? 28.100 30.244 5.672 1.00 19.91 89 VAL B O 1
ATOM 1635 N N . THR B 1 90 ? 30.110 30.095 6.663 1.00 18.06 90 THR B N 1
ATOM 1636 C CA . THR B 1 90 ? 30.887 30.159 5.430 1.00 17.20 90 THR B CA 1
ATOM 1637 C C . THR B 1 90 ? 31.601 28.842 5.138 1.00 17.51 90 THR B C 1
ATOM 1638 O O . THR B 1 90 ? 32.163 28.230 6.051 1.00 17.94 90 THR B O 1
ATOM 1642 N N . ILE B 1 91 ? 31.536 28.350 3.888 1.00 17.14 91 ILE B N 1
ATOM 1643 C CA . ILE B 1 91 ? 32.077 27.083 3.537 1.00 16.72 91 ILE B CA 1
ATOM 1644 C C . ILE B 1 91 ? 32.963 27.223 2.295 1.00 18.97 91 ILE B C 1
ATOM 1645 O O . ILE B 1 91 ? 32.528 27.835 1.304 1.00 18.12 91 ILE B O 1
ATOM 1650 N N . VAL B 1 92 ? 34.194 26.725 2.353 1.00 17.77 92 VAL B N 1
ATOM 1651 C CA . VAL B 1 92 ? 35.074 26.766 1.188 1.00 18.28 92 VAL B CA 1
ATOM 1652 C C . VAL B 1 92 ? 35.502 25.373 0.856 1.00 18.35 92 VAL B C 1
ATOM 1653 O O . VAL B 1 92 ? 35.917 24.627 1.742 1.00 20.42 92 VAL B O 1
ATOM 1657 N N . PHE B 1 93 ? 35.389 25.001 -0.419 1.00 18.25 93 PHE B N 1
ATOM 1658 C CA . PHE B 1 93 ? 35.888 23.729 -0.886 1.00 15.84 93 PHE B CA 1
ATOM 1659 C C . PHE B 1 93 ? 37.280 23.882 -1.524 1.00 18.94 93 PHE B C 1
ATOM 1660 O O . PHE B 1 93 ? 37.454 24.758 -2.382 1.00 20.25 93 PHE B O 1
ATOM 1668 N N . ASN B 1 94 ? 38.214 23.025 -1.135 1.00 17.47 94 ASN B N 1
ATOM 1669 C CA . ASN B 1 94 ? 39.632 23.105 -1.614 1.00 21.91 94 ASN B CA 1
ATOM 1670 C C . ASN B 1 94 ? 39.967 21.782 -2.327 1.00 21.29 94 ASN B C 1
ATOM 1671 O O . ASN B 1 94 ? 40.038 20.757 -1.712 1.00 22.05 94 ASN B O 1
ATOM 1676 N N . PRO B 1 95 ? 40.080 21.791 -3.651 1.00 25.25 95 PRO B N 1
ATOM 1677 C CA . PRO B 1 95 ? 40.286 20.590 -4.457 1.00 26.14 95 PRO B CA 1
ATOM 1678 C C . PRO B 1 95 ? 41.746 20.122 -4.202 1.00 27.36 95 PRO B C 1
ATOM 1679 O O . PRO B 1 95 ? 42.653 20.932 -4.192 1.00 32.87 95 PRO B O 1
ATOM 1683 N N . LEU B 1 96 ? 41.906 18.859 -3.923 1.00 26.01 96 LEU B N 1
ATOM 1684 C CA . LEU B 1 96 ? 43.210 18.246 -3.723 1.00 29.25 96 LEU B CA 1
ATOM 1685 C C . LEU B 1 96 ? 43.663 17.763 -5.073 1.00 26.88 96 LEU B C 1
ATOM 1686 O O . LEU B 1 96 ? 42.867 17.323 -5.850 1.00 30.21 96 LEU B O 1
ATOM 1691 N N . ILE B 1 97 ? 44.970 17.712 -5.277 1.00 30.23 97 ILE B N 1
ATOM 1692 C CA . ILE B 1 97 ? 45.583 17.180 -6.485 1.00 28.76 97 ILE B CA 1
ATOM 1693 C C . ILE B 1 97 ? 46.100 15.787 -6.172 1.00 28.35 97 ILE B C 1
ATOM 1694 O O . ILE B 1 97 ? 46.947 15.656 -5.273 1.00 25.18 97 ILE B O 1
ATOM 1699 N N . GLU B 1 98 ? 45.659 14.744 -6.910 1.00 28.47 98 GLU B N 1
ATOM 1700 C CA . GLU B 1 98 ? 45.998 13.347 -6.584 1.00 31.09 98 GLU B CA 1
ATOM 1701 C C . GLU B 1 98 ? 47.515 13.071 -6.441 1.00 27.18 98 GLU B C 1
ATOM 1702 O O . GLU B 1 98 ? 47.926 12.344 -5.485 1.00 27.49 98 GLU B O 1
ATOM 1708 N N . ASN B 1 99 ? 48.327 13.656 -7.326 1.00 25.60 99 ASN B N 1
ATOM 1709 C CA . ASN B 1 99 ? 49.749 13.404 -7.255 1.00 28.94 99 ASN B CA 1
ATOM 1710 C C . ASN B 1 99 ? 50.426 14.242 -6.177 1.00 29.11 99 ASN B C 1
ATOM 1711 O O . ASN B 1 99 ? 51.637 14.143 -6.004 1.00 27.93 99 ASN B O 1
ATOM 1724 N N . TYR B 1 101 ? 49.007 14.216 -2.921 1.00 18.86 101 TYR B N 1
ATOM 1725 C CA . TYR B 1 101 ? 48.367 13.704 -1.770 1.00 19.83 101 TYR B CA 1
ATOM 1726 C C . TYR B 1 101 ? 48.860 12.289 -1.502 1.00 22.12 101 TYR B C 1
ATOM 1727 O O . TYR B 1 101 ? 48.781 11.385 -2.361 1.00 25.21 101 TYR B O 1
ATOM 1736 N N . TYR B 1 102 ? 49.408 12.090 -0.312 1.00 18.89 102 TYR B N 1
ATOM 1737 C CA . TYR B 1 102 ? 49.875 10.765 0.127 1.00 19.77 102 TYR B CA 1
ATOM 1738 C C . TYR B 1 102 ? 49.227 10.228 1.346 1.00 20.63 102 TYR B C 1
ATOM 1739 O O . TYR B 1 102 ? 48.975 10.972 2.294 1.00 19.99 102 TYR B O 1
ATOM 1748 N N . GLU B 1 103 ? 49.002 8.908 1.377 1.00 19.73 103 GLU B N 1
ATOM 1749 C CA . GLU B 1 103 ? 48.497 8.204 2.530 1.00 21.88 103 GLU B CA 1
ATOM 1750 C C . GLU B 1 103 ? 49.372 7.017 2.743 1.00 29.16 103 GLU B C 1
ATOM 1751 O O . GLU B 1 103 ? 49.551 6.140 1.842 1.00 25.81 103 GLU B O 1
ATOM 1757 N N . ASP B 1 104 ? 49.978 7.028 3.925 1.00 27.53 104 ASP B N 1
ATOM 1758 C CA . ASP B 1 104 ? 50.971 6.054 4.288 1.00 32.13 104 ASP B CA 1
ATOM 1759 C C . ASP B 1 104 ? 52.031 5.904 3.204 1.00 32.18 104 ASP B C 1
ATOM 1760 O O . ASP B 1 104 ? 52.382 4.812 2.835 1.00 36.64 104 ASP B O 1
ATOM 1765 N N . GLY B 1 105 ? 52.478 7.013 2.636 1.00 26.99 105 GLY B N 1
ATOM 1766 C CA . GLY B 1 105 ? 53.615 7.062 1.744 1.00 29.19 105 GLY B CA 1
ATOM 1767 C C . GLY B 1 105 ? 53.361 6.802 0.269 1.00 32.03 105 GLY B C 1
ATOM 1768 O O . GLY B 1 105 ? 54.231 6.995 -0.553 1.00 31.05 105 GLY B O 1
ATOM 1769 N N . VAL B 1 106 ? 52.126 6.485 -0.058 1.00 29.29 106 VAL B N 1
ATOM 1770 C CA . VAL B 1 106 ? 51.713 6.341 -1.429 1.00 34.25 106 VAL B CA 1
ATOM 1771 C C . VAL B 1 106 ? 50.533 7.220 -1.790 1.00 28.43 106 VAL B C 1
ATOM 1772 O O . VAL B 1 106 ? 49.780 7.665 -0.958 1.00 28.45 106 VAL B O 1
ATOM 1776 N N . HIS B 1 107 ? 50.337 7.453 -3.057 1.00 30.85 107 HIS B N 1
ATOM 1777 C CA . HIS B 1 107 ? 49.098 8.094 -3.510 1.00 34.84 107 HIS B CA 1
ATOM 1778 C C . HIS B 1 107 ? 47.842 7.351 -3.120 1.00 41.94 107 HIS B C 1
ATOM 1779 O O . HIS B 1 107 ? 47.885 6.152 -2.819 1.00 38.54 107 HIS B O 1
ATOM 1786 N N . PHE B 1 108 ? 46.742 8.118 -3.006 1.00 45.45 108 PHE B N 1
ATOM 1787 C CA . PHE B 1 108 ? 45.426 7.577 -2.682 1.00 58.13 108 PHE B CA 1
ATOM 1788 C C . PHE B 1 108 ? 44.864 6.869 -3.935 1.00 57.77 108 PHE B C 1
ATOM 1789 O O . PHE B 1 108 ? 44.576 5.681 -3.897 1.00 59.47 108 PH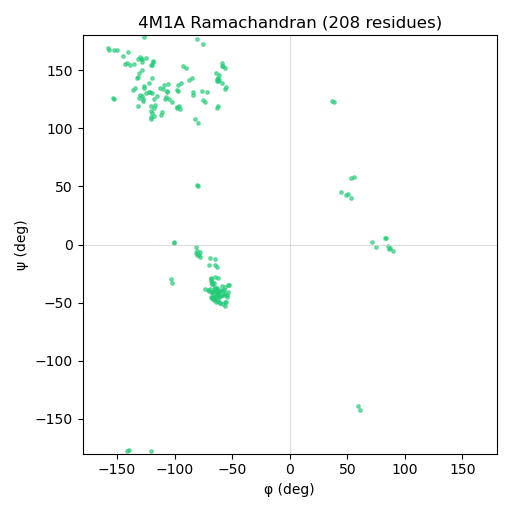E B O 1
#

Nearest PDB structures (foldseek):
  4m1a-assembly1_A  TM=1.010E+00  e=5.915E-21  Sebaldella termitidis ATCC 33386
  4gum-assembly1_C  TM=7.331E-01  e=8.369E-06  Homo sapiens
  8vfk-assembly1_C-2  TM=6.399E-01  e=3.145E-05  Homo sapiens
  2wkb-assembly2_A  TM=6.012E-01  e=3.145E-05  Plasmodium berghei ANKA
  8vj2-assembly1_A  TM=6.130E-01  e=5.419E-04  Onchocerca volvulus

Sequence (212 aa):
PHIRVRGAEKEKVRDFTAGLADELGIIAECPADWFTFEYVETTFFFDGKEDDGLVFIEVLWFDRDSEARDKIAALFTERWKKITDKIVTIVFNPLIENYYEDGVHFPHIRVRGAEKEKVRDFTAGLADELGIIAECPADWFTFEYVETTFFFDGKEDDGLVFIEVLWFDRDSEARDKIAALFTERWKKITDKIVTIVFNPLIENYYEDGVHF

CATH classification: 3.30.429.10

Organism: Sebaldella termitidis (strain ATCC 33386 / NCTC 11300) (NCBI:txid526218)

Secondary structure (DSSP, 8-state):
-EEEEESS-HHHHHHHTTTHHHHHHHHHTS-GGG-EEEE-----EETTEE----EEEEEEES---HHHHHHHHHHHHHHHHTT--S-EEEEEEE-----EETTEE-/-EEEEESS-HHHHHHHTTTHHHHHHHHHTS-GGG-EEEE-----EETTEE----EEEEEEES---HHHHHHHHHHHHHHHHTT--S-EEEEEEEPP---EETTEE-

B-factor: mean 28.2, std 12.16, range [12.92, 86.81]

InterPro domains:
  IPR014347 Tautomerase/MIF superfamily [G3DSA:3.30.429.10] (1-108)
  IPR014347 Tautomerase/MIF superfamily [SSF55331] (1-108)
  IPR015017 Protein of unknown function DUF1904 [PF08921] (1-107)